Protein AF-A0A553RN67-F1 (afdb_monomer)

Mean predicted aligned error: 18.07 Å

Organism: NCBI:txid2873325

Radius of gyration: 33.21 Å; Cα contacts (8 Å, |Δi|>4): 222; chains: 1; bounding box: 70×89×78 Å

pLDDT: mean 80.66, std 14.37, range [31.42, 97.81]

Sequence (341 aa):
MGQLYDLLHLIWKTYHFSPKSVRELRVIGADLGVNVLMPSGVKGTRWLPHVSRALETFLKPGQFTAVKKSMEDATFVAFCHFIADMFSGISKFSLLLQRNEIILPQAVCNLEKLLVTTEAMVARPKPNGKLSEFLADMRLQRRQQQDDRESASESDTTKAVKCFKIFNHDSWPENQEDLVDHGADDLAFLLDHFSTVLRRNGVSTELAKEEFVGLKLLIARMFKDKTYLSLWELMMTREPYCSEYKNILHLVHIMLVLPVSAAVCERGFSAQKRIKSDSRASLHSDTVEDLIRISVEGPSLEDFDARESVARWFSQGQRSRRPNYGSWPSEGHVTAMEDSP

Foldseek 3Di:
DVVLLVVLQVQLVCCVVDPPVVVVQVVQCVVVVHDADHAFHCDDPDNLVRSLRNLVSVLDPSHPVVVVVVPPDPVVNLVSQLVNQLSVLVVVLVVQVVDPPDDPVNNVVSVVVSVVQNVVCVVPNDVVGSSVVSVVVVVVVVVVVVVCVVPPPCPLVNLLLVLCCLLVLVPADLDLVVNLVPSLVSLVSNCVVCVVVLVVVVADSVLLSVLSSVVSVCCSPPPVVPDSVRVLCCQCPDPPNVVSNVRNNVSVVVNVPDDPDCVLVVLLVVQLPVCCDPVNVPDDPVRSVVSSCCVRVNDDPVPDDCLVVVVCVCPPDPDRPDPPDDDDDDPDDPDDPDDDD

Structure (mmCIF, N/CA/C/O backbone):
data_AF-A0A553RN67-F1
#
_entry.id   AF-A0A553RN67-F1
#
loop_
_atom_site.group_PDB
_atom_site.id
_atom_site.type_symbol
_atom_site.label_atom_id
_atom_site.label_alt_id
_atom_site.label_comp_id
_atom_site.label_asym_id
_atom_site.label_entity_id
_atom_site.label_seq_id
_atom_site.pdbx_PDB_ins_code
_atom_site.Cartn_x
_atom_site.Cartn_y
_atom_site.Cartn_z
_atom_site.occupancy
_atom_site.B_iso_or_equiv
_atom_site.auth_seq_id
_atom_site.auth_comp_id
_atom_site.auth_asym_id
_atom_site.auth_atom_id
_atom_site.pdbx_PDB_model_num
ATOM 1 N N . MET A 1 1 ? 27.979 -3.683 -13.041 1.00 65.69 1 MET A N 1
ATOM 2 C CA . MET A 1 1 ? 28.084 -4.314 -14.381 1.00 65.69 1 MET A CA 1
ATOM 3 C C . MET A 1 1 ? 27.825 -5.821 -14.369 1.00 65.69 1 MET A C 1
ATOM 5 O O . MET A 1 1 ? 27.024 -6.242 -15.189 1.00 65.69 1 MET A O 1
ATOM 9 N N . GLY A 1 2 ? 28.416 -6.618 -13.462 1.00 75.94 2 GLY A N 1
ATOM 10 C CA . GLY A 1 2 ? 28.155 -8.073 -13.383 1.00 75.94 2 GLY A CA 1
ATOM 11 C C . GLY A 1 2 ? 26.670 -8.433 -13.237 1.00 75.94 2 GLY A C 1
ATOM 12 O O . GLY A 1 2 ? 26.123 -9.122 -14.085 1.00 75.94 2 GLY A O 1
ATOM 13 N N . GLN A 1 3 ? 25.976 -7.812 -12.278 1.00 74.81 3 GLN A N 1
ATOM 14 C CA . GLN A 1 3 ? 24.531 -8.011 -12.067 1.00 74.81 3 GLN A CA 1
ATOM 15 C C . GLN A 1 3 ? 23.670 -7.721 -13.311 1.00 74.81 3 GLN A C 1
ATOM 17 O O . GLN A 1 3 ? 22.714 -8.438 -13.587 1.00 74.81 3 GLN A O 1
ATOM 22 N N . LEU A 1 4 ? 24.013 -6.687 -14.093 1.00 79.12 4 LEU A N 1
ATOM 23 C CA . LEU A 1 4 ? 23.302 -6.367 -15.334 1.00 79.12 4 LEU A CA 1
ATOM 24 C C . LEU A 1 4 ? 23.532 -7.443 -16.402 1.00 79.12 4 LEU A C 1
ATOM 26 O O . LEU A 1 4 ? 22.604 -7.824 -17.112 1.00 79.12 4 LEU A O 1
ATOM 30 N N . TYR A 1 5 ? 24.769 -7.928 -16.520 1.00 83.06 5 TYR A N 1
ATOM 31 C CA . TYR A 1 5 ? 25.116 -8.986 -17.461 1.00 83.06 5 TYR A CA 1
ATOM 32 C C . TYR A 1 5 ? 24.361 -10.280 -17.140 1.00 83.06 5 TYR A C 1
ATOM 34 O O . TYR A 1 5 ? 23.742 -10.861 -18.032 1.00 83.06 5 TYR A O 1
ATOM 42 N N . ASP A 1 6 ? 24.354 -10.682 -15.870 1.00 81.88 6 ASP A N 1
ATOM 43 C CA . ASP A 1 6 ? 23.678 -11.893 -15.405 1.00 81.88 6 ASP A CA 1
ATOM 44 C C . ASP A 1 6 ? 22.166 -11.803 -15.608 1.00 81.88 6 ASP A C 1
ATOM 46 O O . ASP A 1 6 ? 21.557 -12.751 -16.106 1.00 81.88 6 ASP A O 1
ATOM 50 N N . LEU A 1 7 ? 21.568 -10.640 -15.326 1.00 80.69 7 LEU A N 1
ATOM 51 C CA . LEU A 1 7 ? 20.150 -10.382 -15.570 1.00 80.69 7 LEU A CA 1
ATOM 52 C C . LEU A 1 7 ? 19.795 -10.515 -17.055 1.00 80.69 7 LEU A C 1
ATOM 54 O O . LEU A 1 7 ? 18.878 -11.252 -17.415 1.00 80.69 7 LEU A O 1
ATOM 58 N N . LEU A 1 8 ? 20.525 -9.825 -17.934 1.00 83.00 8 LEU A N 1
ATOM 59 C CA . LEU A 1 8 ? 20.278 -9.891 -19.375 1.00 83.00 8 LEU A CA 1
ATOM 60 C C . LEU A 1 8 ? 20.511 -11.310 -19.916 1.00 83.00 8 LEU A C 1
ATOM 62 O O . LEU A 1 8 ? 19.771 -11.770 -20.790 1.00 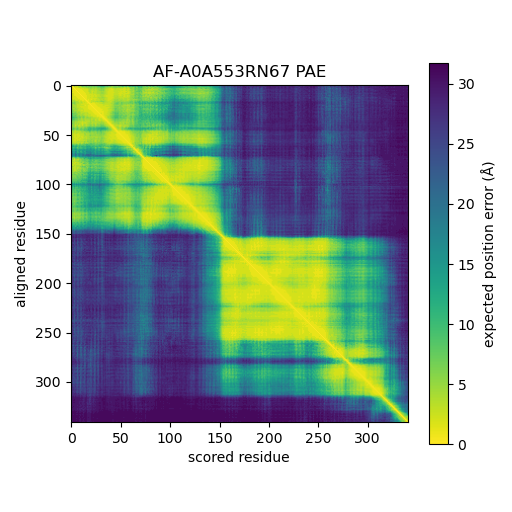83.00 8 LEU A O 1
ATOM 66 N N . HIS A 1 9 ? 21.498 -12.031 -19.375 1.00 83.06 9 HIS A N 1
ATOM 67 C CA . HIS A 1 9 ? 21.741 -13.424 -19.730 1.00 83.06 9 HIS A CA 1
ATOM 68 C C . HIS A 1 9 ? 20.609 -14.345 -19.270 1.00 83.06 9 HIS A C 1
ATOM 70 O O . HIS A 1 9 ? 20.191 -15.217 -20.034 1.00 83.06 9 HIS A O 1
ATOM 76 N N . LEU A 1 10 ? 20.090 -14.137 -18.058 1.00 81.81 10 LEU A N 1
ATOM 77 C CA . LEU A 1 10 ? 18.972 -14.886 -17.499 1.00 81.81 10 LEU A CA 1
ATOM 78 C C . LEU A 1 10 ? 17.698 -14.657 -18.313 1.00 81.81 10 LEU A C 1
ATOM 80 O O . LEU A 1 10 ? 17.070 -15.627 -18.722 1.00 81.81 10 LEU A O 1
ATOM 84 N N . ILE A 1 11 ? 17.360 -13.401 -18.620 1.00 80.44 11 ILE A N 1
ATOM 85 C CA . ILE A 1 11 ? 16.205 -13.054 -19.464 1.00 80.44 11 ILE A CA 1
ATOM 86 C C . ILE A 1 11 ? 16.331 -13.741 -20.823 1.00 80.44 11 ILE A C 1
ATOM 88 O O . ILE A 1 11 ? 15.396 -14.408 -21.270 1.00 80.44 11 ILE A O 1
ATOM 92 N N . TRP A 1 12 ? 17.497 -13.639 -21.464 1.00 86.31 12 TRP A N 1
ATOM 93 C CA . TRP A 1 12 ? 17.729 -14.335 -22.722 1.00 86.31 12 TRP A CA 1
ATOM 94 C C . TRP A 1 12 ? 17.543 -15.845 -22.584 1.00 86.31 12 TRP A C 1
ATOM 96 O O . TRP A 1 12 ? 16.785 -16.420 -23.356 1.00 86.31 12 TRP A O 1
ATOM 106 N N . LYS A 1 13 ? 18.150 -16.487 -21.582 1.00 83.69 13 LYS A N 1
ATOM 107 C CA . LYS A 1 13 ? 18.035 -17.936 -21.363 1.00 83.69 13 LYS A CA 1
ATOM 108 C C . LYS A 1 13 ? 16.576 -18.361 -21.159 1.00 83.69 13 LYS A C 1
ATOM 110 O O . LYS A 1 13 ? 16.135 -19.330 -21.773 1.00 83.69 13 LYS A O 1
ATOM 115 N N . THR A 1 14 ? 15.823 -17.616 -20.354 1.00 78.62 14 THR A N 1
ATOM 116 C CA . THR A 1 14 ? 14.419 -17.905 -20.044 1.00 78.62 14 THR A CA 1
ATOM 117 C C . THR A 1 14 ? 13.553 -17.905 -21.298 1.00 78.62 14 THR A C 1
ATOM 119 O O . THR A 1 14 ? 12.839 -18.871 -21.536 1.00 78.62 14 THR A O 1
ATOM 122 N N . TYR A 1 15 ? 13.638 -16.876 -22.143 1.00 80.94 15 TYR A N 1
ATOM 123 C CA . TYR A 1 15 ? 12.774 -16.779 -23.329 1.00 80.94 15 TYR A CA 1
ATOM 124 C C . TYR A 1 15 ? 13.366 -17.431 -24.583 1.00 80.94 15 TYR A C 1
ATOM 126 O O . TYR A 1 15 ? 12.641 -17.696 -25.533 1.00 80.94 15 TYR A O 1
ATOM 134 N N . HIS A 1 16 ? 14.666 -17.713 -24.625 1.00 81.50 16 HIS A N 1
ATOM 135 C CA . HIS A 1 16 ? 15.267 -18.420 -25.754 1.00 81.50 16 HIS A CA 1
ATOM 136 C C . HIS A 1 16 ? 14.980 -19.925 -25.697 1.00 81.50 16 HIS A C 1
ATOM 138 O O . HIS A 1 16 ? 14.686 -20.525 -26.727 1.00 81.50 16 HIS A O 1
ATOM 144 N N . PHE A 1 17 ? 15.019 -20.525 -24.500 1.00 81.25 17 PHE A N 1
ATOM 145 C CA . PHE A 1 17 ? 14.859 -21.974 -24.325 1.00 81.25 17 PHE A CA 1
ATOM 146 C C . PHE A 1 17 ? 13.453 -22.415 -23.883 1.00 81.25 17 PHE A C 1
ATOM 148 O O . PHE A 1 17 ? 13.189 -23.613 -23.858 1.00 81.25 17 PHE A O 1
ATOM 155 N N . SER A 1 18 ? 12.541 -21.490 -23.553 1.00 82.44 18 SER A N 1
ATOM 156 C CA . SER A 1 18 ? 11.168 -21.814 -23.127 1.00 82.44 18 SER A CA 1
ATOM 157 C C . SER A 1 18 ? 10.119 -21.301 -24.122 1.00 82.44 18 SER A C 1
ATOM 159 O O . SER A 1 18 ? 9.684 -20.148 -24.027 1.00 82.44 18 SER A O 1
ATOM 161 N N . PRO A 1 19 ? 9.625 -22.153 -25.043 1.00 78.75 19 PRO A N 1
ATOM 162 C CA . PRO A 1 19 ? 8.520 -21.801 -25.939 1.00 78.75 19 PRO A CA 1
ATOM 163 C C . PRO A 1 19 ? 7.248 -21.371 -25.192 1.00 78.75 19 PRO A C 1
ATOM 165 O O . PRO A 1 19 ? 6.514 -20.504 -25.666 1.00 78.75 19 PRO A O 1
ATOM 168 N N . LYS A 1 20 ? 7.006 -21.937 -24.000 1.00 77.56 20 LYS A N 1
ATOM 169 C CA . LYS A 1 20 ? 5.883 -21.568 -23.125 1.00 77.56 20 LYS A CA 1
ATOM 170 C C . LYS A 1 20 ? 6.004 -20.120 -22.645 1.00 77.56 20 LYS A C 1
ATOM 172 O O . LYS A 1 20 ? 5.072 -19.345 -22.833 1.00 77.56 20 LYS A O 1
ATOM 177 N N . SER A 1 21 ? 7.164 -19.740 -22.112 1.00 76.25 21 SER A N 1
ATOM 178 C CA . SER A 1 21 ? 7.404 -18.374 -21.627 1.00 76.25 21 SER A CA 1
ATOM 179 C C . SER A 1 21 ? 7.337 -17.346 -22.761 1.00 76.25 21 SER A C 1
ATOM 181 O O . SER A 1 21 ? 6.854 -16.238 -22.560 1.00 76.25 21 SER A O 1
ATOM 183 N N . VAL A 1 22 ? 7.757 -17.712 -23.979 1.00 79.12 22 VAL A N 1
ATOM 184 C CA . VAL A 1 22 ? 7.592 -16.859 -25.173 1.00 79.12 22 VAL A CA 1
ATOM 185 C C . VAL A 1 22 ? 6.127 -16.678 -25.540 1.00 79.12 22 VAL A C 1
ATOM 187 O O . VAL A 1 22 ? 5.715 -15.566 -25.866 1.00 79.12 22 VAL A O 1
ATOM 190 N N . ARG A 1 23 ? 5.337 -17.757 -25.506 1.00 79.94 23 ARG A N 1
ATOM 191 C CA . ARG A 1 23 ? 3.902 -17.690 -25.789 1.00 79.94 23 ARG A CA 1
ATOM 192 C C . ARG A 1 23 ? 3.208 -16.759 -24.803 1.00 79.94 23 ARG A C 1
ATOM 194 O O . ARG A 1 23 ? 2.515 -15.854 -25.246 1.00 79.94 23 ARG A O 1
ATOM 201 N N . GLU A 1 24 ? 3.441 -16.946 -23.508 1.00 77.69 24 GLU A N 1
ATOM 202 C CA . GLU A 1 24 ? 2.889 -16.092 -22.448 1.00 77.69 24 GLU A CA 1
ATOM 203 C C . GLU A 1 24 ? 3.283 -14.624 -22.647 1.00 77.69 24 GLU A C 1
ATOM 205 O O . GLU A 1 24 ? 2.422 -13.747 -22.623 1.00 77.69 24 GLU A O 1
ATOM 210 N N . LEU A 1 25 ? 4.558 -14.354 -22.950 1.00 75.50 25 LEU A N 1
ATOM 211 C CA . LEU A 1 25 ? 5.030 -12.995 -23.201 1.00 75.50 25 LEU A CA 1
ATOM 212 C C . LEU A 1 25 ? 4.345 -12.350 -24.413 1.00 75.50 25 LEU A C 1
ATOM 214 O O . LEU A 1 25 ? 3.986 -11.177 -24.361 1.00 75.50 25 LEU A O 1
ATOM 218 N N . ARG A 1 26 ? 4.138 -13.108 -25.496 1.00 81.75 26 ARG A N 1
ATOM 219 C CA . ARG A 1 26 ? 3.429 -12.623 -26.690 1.00 81.75 26 ARG A CA 1
ATOM 220 C C . ARG A 1 26 ? 1.951 -12.360 -26.436 1.00 81.75 26 ARG A C 1
ATOM 222 O O . ARG A 1 26 ? 1.444 -11.398 -26.997 1.00 81.75 26 ARG A O 1
ATOM 229 N N . VAL A 1 27 ? 1.284 -13.175 -25.614 1.00 78.88 27 VAL A N 1
ATOM 230 C CA . VAL A 1 27 ? -0.107 -12.913 -25.206 1.00 78.88 27 VAL A CA 1
ATOM 231 C C . VAL A 1 27 ? -0.183 -11.586 -24.455 1.00 78.88 27 VAL A C 1
ATOM 233 O O . VAL A 1 27 ? -0.918 -10.702 -24.872 1.00 78.88 27 VAL A O 1
ATOM 236 N N . ILE A 1 28 ? 0.673 -11.394 -23.447 1.00 72.25 28 ILE A N 1
ATOM 237 C CA . ILE A 1 28 ? 0.734 -10.139 -22.682 1.00 72.25 28 ILE A CA 1
ATOM 238 C C . ILE A 1 28 ? 1.038 -8.945 -23.598 1.00 72.25 28 ILE A C 1
ATOM 240 O O . ILE A 1 28 ? 0.436 -7.885 -23.465 1.00 72.25 28 ILE A O 1
ATOM 244 N N . GLY A 1 29 ? 1.971 -9.100 -24.538 1.00 68.44 29 GLY A N 1
ATOM 245 C CA . GLY A 1 29 ? 2.277 -8.050 -25.505 1.00 68.44 29 GLY A CA 1
ATOM 246 C C . GLY A 1 29 ? 1.101 -7.708 -26.418 1.00 68.44 29 GLY A C 1
ATOM 247 O O . GLY A 1 29 ? 0.858 -6.530 -26.660 1.00 68.44 29 GLY A O 1
ATOM 248 N N . ALA A 1 30 ? 0.348 -8.711 -26.879 1.00 78.75 30 ALA A N 1
ATOM 249 C CA . ALA A 1 30 ? -0.859 -8.501 -27.674 1.00 78.75 30 ALA A CA 1
ATOM 250 C C . ALA A 1 30 ? -1.933 -7.743 -26.879 1.00 78.75 30 ALA A C 1
ATOM 252 O O . ALA A 1 30 ? -2.479 -6.770 -27.396 1.00 78.75 30 ALA A O 1
ATOM 253 N N . ASP A 1 31 ? -2.153 -8.115 -25.615 1.00 71.25 31 ASP A N 1
ATOM 254 C CA . ASP A 1 31 ? -3.108 -7.445 -24.721 1.00 71.25 31 ASP A CA 1
ATOM 255 C C . ASP A 1 31 ? -2.715 -5.985 -24.441 1.00 71.25 31 ASP A C 1
ATOM 257 O O . ASP A 1 31 ? -3.571 -5.113 -24.309 1.00 71.25 31 ASP A O 1
ATOM 261 N N . LEU A 1 32 ? -1.411 -5.700 -24.383 1.00 70.19 32 LEU A N 1
ATOM 262 C CA . LEU A 1 32 ? -0.871 -4.354 -24.168 1.00 70.19 32 LEU A CA 1
ATOM 263 C C . LEU A 1 32 ? -0.696 -3.544 -25.465 1.00 70.19 32 LEU A C 1
ATOM 265 O O . LEU A 1 32 ? -0.254 -2.397 -25.403 1.00 70.19 32 LEU A O 1
ATOM 269 N N . GLY A 1 33 ? -0.990 -4.119 -26.636 1.00 72.31 33 GLY A N 1
ATOM 270 C CA . GLY A 1 33 ? -0.765 -3.470 -27.932 1.00 72.31 33 GLY A CA 1
ATOM 271 C C . GLY A 1 33 ? 0.716 -3.232 -28.267 1.00 72.31 33 GLY A C 1
ATOM 272 O O . GLY A 1 33 ? 1.042 -2.341 -29.051 1.00 72.31 33 GLY A O 1
ATOM 273 N N . VAL A 1 34 ? 1.632 -4.004 -27.674 1.00 73.25 34 VAL A N 1
ATOM 274 C CA . VAL A 1 34 ? 3.084 -3.853 -27.834 1.00 73.25 34 VAL A CA 1
ATOM 275 C C . VAL A 1 34 ? 3.672 -5.017 -28.625 1.00 73.25 34 VAL A C 1
ATOM 277 O O . VAL A 1 34 ? 3.462 -6.190 -28.318 1.00 73.25 34 VAL A O 1
ATOM 280 N N . ASN A 1 35 ? 4.499 -4.695 -29.621 1.00 76.12 35 ASN A N 1
ATOM 281 C CA . ASN A 1 35 ? 5.245 -5.705 -30.361 1.00 76.12 35 ASN A CA 1
ATOM 282 C C . ASN A 1 35 ? 6.402 -6.270 -29.513 1.00 76.12 35 ASN A C 1
ATOM 284 O O . ASN A 1 35 ? 7.388 -5.580 -29.236 1.00 76.12 35 ASN A O 1
ATOM 288 N N . VAL A 1 36 ? 6.289 -7.536 -29.114 1.00 74.50 36 VAL A N 1
ATOM 289 C CA . VAL A 1 36 ? 7.282 -8.228 -28.283 1.00 74.50 36 VAL A CA 1
ATOM 290 C C . VAL A 1 36 ? 8.500 -8.609 -29.117 1.00 74.50 36 VAL A C 1
ATOM 292 O O . VAL A 1 36 ? 8.426 -9.496 -29.969 1.00 74.50 36 VAL A O 1
ATOM 295 N N . LEU A 1 37 ? 9.655 -8.003 -28.831 1.00 79.06 37 LEU A N 1
ATOM 296 C CA . LEU A 1 37 ? 10.918 -8.437 -29.434 1.00 79.06 37 LEU A CA 1
ATOM 297 C C . LEU A 1 37 ? 11.552 -9.552 -28.602 1.00 79.06 37 LEU A C 1
ATOM 299 O O . LEU A 1 37 ? 11.471 -9.584 -27.371 1.00 79.06 37 LEU A O 1
ATOM 303 N N . MET A 1 38 ? 12.234 -10.462 -29.287 1.00 79.50 38 MET A N 1
ATOM 304 C CA . MET A 1 38 ? 12.968 -11.532 -28.626 1.00 79.50 38 MET A CA 1
ATOM 305 C C . MET A 1 38 ? 14.217 -10.971 -27.932 1.00 79.50 38 MET A C 1
ATOM 307 O O . MET A 1 38 ? 14.937 -10.176 -28.547 1.00 79.50 38 MET A O 1
ATOM 311 N N . PRO A 1 39 ? 14.517 -11.383 -26.684 1.00 81.31 39 PRO A N 1
ATOM 312 C CA . PRO A 1 39 ? 15.768 -11.011 -26.040 1.00 81.31 39 PRO A CA 1
ATOM 313 C C . PRO A 1 39 ? 16.974 -11.408 -26.891 1.00 81.31 39 PRO A C 1
ATOM 315 O O . PRO A 1 39 ? 16.995 -12.471 -27.515 1.00 81.31 39 PRO A O 1
ATOM 318 N N . SER A 1 40 ? 18.004 -10.569 -26.874 1.00 82.56 40 SER A N 1
ATOM 319 C CA . SER A 1 40 ? 19.280 -10.853 -27.532 1.00 82.56 40 SER A CA 1
ATOM 320 C C . SER A 1 40 ? 20.274 -11.466 -26.549 1.00 82.56 40 SER A C 1
ATOM 322 O O . SER A 1 40 ? 20.321 -11.081 -25.383 1.00 82.56 40 SER A O 1
ATOM 324 N N . GLY A 1 41 ? 21.100 -12.397 -27.026 1.00 82.12 41 GLY A N 1
ATOM 325 C CA . GLY A 1 41 ? 22.161 -12.988 -26.216 1.00 82.12 41 GLY A CA 1
ATOM 326 C C . GLY A 1 41 ? 23.284 -11.988 -25.932 1.00 82.12 41 GLY A C 1
ATOM 327 O O . GLY A 1 41 ? 23.783 -11.326 -26.843 1.00 82.12 41 GLY A O 1
ATOM 328 N N . VAL A 1 42 ? 23.718 -11.927 -24.671 1.00 84.38 42 VAL A N 1
ATOM 329 C CA . VAL A 1 42 ? 24.854 -11.099 -24.216 1.00 84.38 42 VAL A CA 1
ATOM 330 C C . VAL A 1 42 ? 26.228 -11.740 -24.455 1.00 84.38 42 VAL A C 1
ATOM 332 O O . VAL A 1 42 ? 27.259 -11.111 -24.221 1.00 84.38 42 VAL A O 1
ATOM 335 N N . LYS A 1 43 ? 26.260 -12.995 -24.920 1.00 80.94 43 LYS A N 1
ATOM 336 C CA . LYS A 1 43 ? 27.485 -13.725 -25.273 1.00 80.94 43 LYS A CA 1
ATOM 337 C C . LYS A 1 43 ? 27.835 -13.488 -26.745 1.00 80.94 43 LYS A C 1
ATOM 339 O O . LYS A 1 43 ? 26.963 -13.588 -27.603 1.00 80.94 43 LYS A O 1
ATOM 344 N N . GLY A 1 44 ? 29.108 -13.214 -27.029 1.00 72.62 44 GLY A N 1
ATOM 345 C CA . GLY A 1 44 ? 29.625 -13.063 -28.390 1.00 72.62 44 GLY A CA 1
ATOM 346 C C . GLY A 1 44 ? 31.060 -12.537 -28.427 1.00 72.62 44 GLY A C 1
ATOM 347 O O . GLY A 1 44 ? 31.588 -12.084 -27.414 1.00 72.62 44 GLY A O 1
ATOM 348 N N . THR A 1 45 ? 31.684 -12.573 -29.608 1.00 71.88 45 THR A N 1
ATOM 349 C CA . THR A 1 45 ? 33.076 -12.126 -29.835 1.00 71.88 45 THR A CA 1
ATOM 350 C C . THR A 1 45 ? 33.274 -10.621 -29.636 1.00 71.88 45 THR A C 1
ATOM 352 O O . THR A 1 45 ? 34.395 -10.169 -29.422 1.00 71.88 45 THR A O 1
ATOM 355 N N . ARG A 1 46 ? 32.196 -9.828 -29.678 1.00 72.38 46 ARG A N 1
ATOM 356 C CA . ARG A 1 46 ? 32.212 -8.374 -29.455 1.00 72.38 46 ARG A CA 1
ATOM 357 C C . ARG A 1 46 ? 31.313 -8.006 -28.277 1.00 72.38 46 ARG A C 1
ATOM 359 O O . ARG A 1 46 ? 30.132 -7.734 -28.461 1.00 72.38 46 ARG A O 1
ATOM 366 N N . TRP A 1 47 ? 31.865 -7.983 -27.067 1.00 81.44 47 TRP A N 1
ATOM 367 C CA . TRP A 1 47 ? 31.071 -7.854 -25.838 1.00 81.44 47 TRP A CA 1
ATOM 368 C C . TRP A 1 47 ? 30.121 -6.633 -25.836 1.00 81.44 47 TRP A C 1
ATOM 370 O O . TRP A 1 47 ? 28.927 -6.787 -25.586 1.00 81.44 47 TRP A O 1
ATOM 380 N N . LEU A 1 48 ? 30.613 -5.435 -26.181 1.00 80.44 48 LEU A N 1
ATOM 381 C CA . LEU A 1 48 ? 29.855 -4.184 -26.048 1.00 80.44 48 LEU A CA 1
ATOM 382 C C . LEU A 1 48 ? 28.618 -4.132 -26.967 1.00 80.44 48 LEU A C 1
ATOM 384 O O . LEU A 1 48 ? 27.526 -3.875 -26.459 1.00 80.44 48 LEU A O 1
ATOM 388 N N . PRO A 1 49 ? 28.718 -4.426 -28.280 1.00 82.12 49 PRO A N 1
ATOM 389 C CA . PRO A 1 49 ? 27.543 -4.520 -29.147 1.00 82.12 49 PRO A CA 1
ATOM 390 C C . PRO A 1 49 ? 26.477 -5.511 -28.664 1.00 82.12 49 PRO A C 1
ATOM 392 O O . PRO A 1 49 ? 25.284 -5.227 -28.774 1.00 82.12 49 PRO A O 1
ATOM 395 N N . HIS A 1 50 ? 26.891 -6.665 -28.129 1.00 83.50 50 HIS A N 1
ATOM 396 C CA . HIS A 1 50 ? 25.968 -7.690 -27.636 1.00 83.50 50 HIS A CA 1
ATOM 397 C C . HIS A 1 50 ? 25.215 -7.229 -26.382 1.00 83.50 50 HIS A C 1
ATOM 399 O O . HIS A 1 50 ? 23.989 -7.337 -26.328 1.00 83.50 50 HIS A O 1
ATOM 405 N N . VAL A 1 51 ? 25.927 -6.662 -25.404 1.00 85.06 51 VAL A N 1
ATOM 406 C CA . VAL A 1 51 ? 25.311 -6.150 -24.170 1.00 85.06 51 VAL A CA 1
ATOM 407 C C . VAL A 1 51 ? 24.441 -4.925 -24.459 1.00 85.06 51 VAL A C 1
ATOM 409 O O . VAL A 1 51 ? 23.326 -4.850 -23.949 1.00 85.06 51 VAL A O 1
ATOM 412 N N . SER A 1 52 ? 24.894 -4.010 -25.322 1.00 85.88 52 SER A N 1
ATOM 413 C CA . SER A 1 52 ? 24.122 -2.826 -25.721 1.00 85.88 52 SER A CA 1
ATOM 414 C C . SER A 1 52 ? 22.781 -3.218 -26.349 1.00 85.88 52 SER A C 1
ATOM 416 O O . SER A 1 52 ? 21.730 -2.792 -25.878 1.00 85.88 52 SER A O 1
ATOM 418 N N . ARG A 1 53 ? 22.780 -4.132 -27.329 1.00 85.44 53 ARG A N 1
ATOM 419 C CA . ARG A 1 53 ? 21.542 -4.594 -27.980 1.00 85.44 53 ARG A CA 1
ATOM 420 C C . ARG A 1 53 ? 20.586 -5.286 -27.007 1.00 85.44 53 ARG A C 1
ATOM 422 O O . ARG A 1 53 ? 19.376 -5.059 -27.066 1.00 85.44 53 ARG A O 1
ATOM 429 N N . ALA A 1 54 ? 21.111 -6.132 -26.122 1.00 86.00 54 ALA A N 1
ATOM 430 C CA . ALA A 1 54 ? 20.304 -6.804 -25.108 1.00 86.00 54 ALA A CA 1
ATOM 431 C C . ALA A 1 54 ? 19.668 -5.795 -24.136 1.00 86.00 54 ALA A C 1
ATOM 433 O O . ALA A 1 54 ? 18.473 -5.887 -23.862 1.00 86.00 54 ALA A O 1
ATOM 434 N N . LEU A 1 55 ? 20.435 -4.795 -23.694 1.00 86.81 55 LEU A N 1
ATOM 435 C CA . LEU A 1 55 ? 19.963 -3.718 -22.827 1.00 86.81 55 LEU A CA 1
ATOM 436 C C . LEU A 1 55 ? 18.903 -2.843 -23.510 1.00 86.81 55 LEU A C 1
ATOM 438 O O . LEU A 1 55 ? 17.877 -2.536 -22.914 1.00 86.81 55 LEU A O 1
ATOM 442 N N . GLU A 1 56 ? 19.105 -2.470 -24.773 1.00 85.75 56 GLU A N 1
ATOM 443 C CA . GLU A 1 56 ? 18.119 -1.688 -25.528 1.00 85.75 56 GLU A CA 1
ATOM 444 C C . GLU A 1 56 ? 16.806 -2.439 -25.726 1.00 85.75 56 GLU A C 1
ATOM 446 O O . GLU A 1 56 ? 15.738 -1.839 -25.644 1.00 85.75 56 GLU A O 1
ATOM 451 N N . THR A 1 57 ? 16.892 -3.747 -25.967 1.00 84.69 57 THR A N 1
ATOM 452 C CA . THR A 1 57 ? 15.726 -4.627 -26.066 1.00 84.69 57 THR A CA 1
ATOM 453 C C . THR A 1 57 ? 15.011 -4.717 -24.719 1.00 84.69 57 THR A C 1
ATOM 455 O O . THR A 1 57 ? 13.792 -4.654 -24.663 1.00 84.69 57 THR A O 1
ATOM 458 N N . PHE A 1 58 ? 15.762 -4.814 -23.623 1.00 82.25 58 PHE A N 1
ATOM 459 C CA . PHE A 1 58 ? 15.216 -4.872 -22.271 1.00 82.25 58 PHE A CA 1
ATOM 460 C C . PHE A 1 58 ? 14.460 -3.597 -21.860 1.00 82.25 58 PHE A C 1
ATOM 462 O O . PHE A 1 58 ? 13.412 -3.677 -21.224 1.00 82.25 58 PHE A O 1
ATOM 469 N N . LEU A 1 59 ? 14.968 -2.425 -22.243 1.00 82.44 59 LEU A N 1
ATOM 470 C CA . LEU A 1 59 ? 14.416 -1.128 -21.837 1.00 82.44 59 LEU A CA 1
ATOM 471 C C . LEU A 1 59 ? 13.194 -0.669 -22.645 1.00 82.44 59 LEU A C 1
ATOM 473 O O . LEU A 1 59 ? 12.623 0.378 -22.340 1.00 82.44 59 LEU A O 1
ATOM 477 N N . LYS A 1 60 ? 12.780 -1.407 -23.678 1.00 79.31 60 LYS A N 1
ATOM 478 C CA . LYS A 1 60 ? 11.631 -1.006 -24.493 1.00 79.31 60 LYS A CA 1
ATOM 479 C C . LYS A 1 60 ? 10.312 -1.102 -23.708 1.00 79.31 60 LYS A C 1
ATOM 481 O O . LYS A 1 60 ? 10.105 -2.066 -22.962 1.00 79.31 60 LYS A O 1
ATOM 486 N N . PRO A 1 61 ? 9.399 -0.125 -23.879 1.00 69.00 61 PRO A N 1
ATOM 487 C CA . PRO A 1 61 ? 8.108 -0.122 -23.197 1.00 69.00 61 PRO A CA 1
ATOM 488 C C . PRO A 1 61 ? 7.328 -1.414 -23.449 1.00 69.00 61 PRO A C 1
ATOM 490 O O . PRO A 1 61 ? 7.354 -1.945 -24.553 1.00 69.00 61 PRO A O 1
ATOM 493 N N . GLY A 1 62 ? 6.648 -1.932 -22.421 1.00 63.88 62 GLY A N 1
ATOM 494 C CA . GLY A 1 62 ? 5.763 -3.100 -22.536 1.00 63.88 62 GLY A CA 1
ATOM 495 C C . GLY A 1 62 ? 6.448 -4.463 -22.687 1.00 63.88 62 GLY A C 1
ATOM 496 O O . GLY A 1 62 ? 5.778 -5.484 -22.589 1.00 63.88 62 GLY A O 1
ATOM 497 N N . GLN A 1 63 ? 7.768 -4.509 -22.882 1.00 64.62 63 GLN A N 1
ATOM 498 C CA . GLN A 1 63 ? 8.428 -5.724 -23.354 1.00 64.62 63 GLN A CA 1
ATOM 499 C C . GLN A 1 63 ? 8.760 -6.746 -22.258 1.00 64.62 63 GLN A C 1
ATOM 501 O O . GLN A 1 63 ? 8.711 -7.943 -22.508 1.00 64.62 63 GLN A O 1
ATOM 506 N N . PHE A 1 64 ? 9.078 -6.292 -21.043 1.00 65.31 64 PHE A N 1
ATOM 507 C CA . PHE A 1 64 ? 9.358 -7.155 -19.885 1.00 65.31 64 PHE A CA 1
ATOM 508 C C . PHE A 1 64 ? 8.674 -6.615 -18.629 1.00 65.31 64 PHE A C 1
ATOM 510 O O . PHE A 1 64 ? 9.276 -6.535 -17.562 1.00 65.31 64 PHE A O 1
ATOM 517 N N . THR A 1 65 ? 7.410 -6.206 -18.753 1.00 57.16 65 THR A N 1
ATOM 518 C CA . THR A 1 65 ? 6.621 -5.571 -17.682 1.00 57.16 65 THR A CA 1
ATOM 519 C C . THR A 1 65 ? 6.578 -6.391 -16.398 1.00 57.16 65 THR A C 1
ATOM 521 O O . THR A 1 65 ? 6.714 -5.807 -15.331 1.00 57.16 65 THR A O 1
ATOM 524 N N . ALA A 1 66 ? 6.487 -7.722 -16.477 1.00 49.66 66 ALA A N 1
ATOM 525 C CA . ALA A 1 66 ? 6.534 -8.606 -15.309 1.00 49.66 66 ALA A CA 1
ATOM 526 C C . ALA A 1 66 ? 7.901 -8.592 -14.596 1.00 49.66 66 ALA A C 1
ATOM 528 O O . ALA A 1 66 ? 7.957 -8.527 -13.371 1.00 49.66 66 ALA A O 1
ATOM 529 N N . VAL A 1 67 ? 9.004 -8.574 -15.354 1.00 54.59 67 VAL A N 1
ATOM 530 C CA . VAL A 1 67 ? 10.364 -8.457 -14.797 1.00 54.59 67 VAL A CA 1
ATOM 531 C C . VAL A 1 67 ? 10.572 -7.054 -14.226 1.00 54.59 67 VAL A C 1
ATOM 533 O O . VAL A 1 67 ? 11.067 -6.924 -13.119 1.00 54.59 67 VAL A O 1
ATOM 536 N N . LYS A 1 68 ? 10.089 -6.009 -14.911 1.00 55.16 68 LYS A N 1
ATOM 537 C CA . LYS A 1 68 ? 10.107 -4.615 -14.438 1.00 55.16 68 LYS A CA 1
ATOM 538 C C . LYS A 1 68 ? 9.289 -4.418 -13.151 1.00 55.16 68 LYS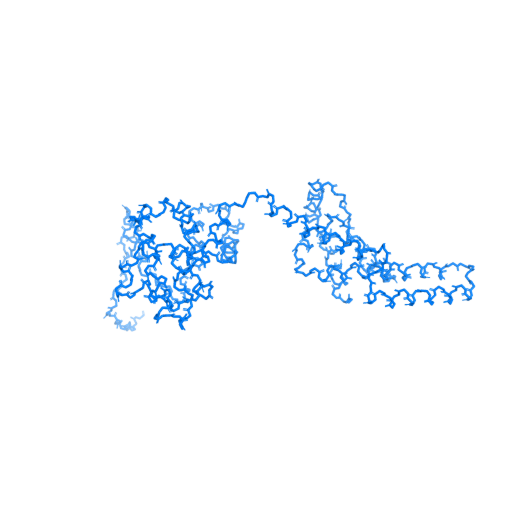 A C 1
ATOM 540 O O . LYS A 1 68 ? 9.690 -3.614 -12.324 1.00 55.16 68 LYS A O 1
ATOM 545 N N . LYS A 1 69 ? 8.178 -5.149 -12.975 1.00 49.53 69 LYS A N 1
ATOM 546 C CA . LYS A 1 69 ? 7.351 -5.158 -11.748 1.00 49.53 69 LYS A CA 1
ATOM 547 C C . LYS A 1 69 ? 8.011 -5.926 -10.600 1.00 49.53 69 LYS A C 1
ATOM 549 O O . LYS A 1 69 ? 7.858 -5.531 -9.456 1.00 49.53 69 LYS A O 1
ATOM 554 N N . SER A 1 70 ? 8.731 -7.005 -10.918 1.00 45.06 70 SER A N 1
ATOM 555 C CA . SER A 1 70 ? 9.528 -7.794 -9.967 1.00 45.06 70 SER A CA 1
ATOM 556 C C . SER A 1 70 ? 10.847 -7.115 -9.578 1.00 45.06 70 SER A C 1
ATOM 558 O O . SER A 1 70 ? 11.509 -7.561 -8.647 1.00 45.06 70 SER A O 1
ATOM 560 N N . MET A 1 71 ? 11.269 -6.080 -10.306 1.00 55.41 71 MET A N 1
ATOM 561 C CA . MET A 1 71 ? 12.443 -5.283 -9.972 1.00 55.41 71 MET A CA 1
ATOM 562 C C . MET A 1 71 ? 12.020 -4.203 -8.986 1.00 55.41 71 MET A C 1
ATOM 564 O O . MET A 1 71 ? 11.564 -3.131 -9.371 1.00 55.41 71 MET A O 1
ATOM 568 N N . GLU A 1 72 ? 12.163 -4.520 -7.706 1.00 53.72 72 GLU A N 1
ATOM 569 C CA . GLU A 1 72 ? 11.685 -3.718 -6.574 1.00 53.72 72 GLU A CA 1
ATOM 570 C C . GLU A 1 72 ? 12.409 -2.367 -6.399 1.00 53.72 72 GLU A C 1
ATOM 572 O O . GLU A 1 72 ? 12.004 -1.562 -5.568 1.00 53.72 72 GLU A O 1
ATOM 577 N N . ASP A 1 73 ? 13.430 -2.057 -7.208 1.00 67.50 73 ASP A N 1
ATOM 578 C CA . ASP A 1 73 ? 14.212 -0.827 -7.074 1.00 67.50 73 ASP A CA 1
ATOM 579 C C . ASP A 1 73 ? 14.219 0.025 -8.357 1.00 67.50 73 ASP A C 1
ATOM 581 O O . ASP A 1 73 ? 14.874 -0.283 -9.363 1.00 67.50 73 ASP A O 1
ATOM 585 N N . ALA A 1 74 ? 13.522 1.164 -8.300 1.00 73.50 74 ALA A N 1
ATOM 586 C CA . ALA A 1 74 ? 13.534 2.188 -9.344 1.00 73.50 74 ALA A CA 1
ATOM 587 C C . ALA A 1 74 ? 14.957 2.699 -9.652 1.00 73.50 74 ALA A C 1
ATOM 589 O O . ALA A 1 74 ? 15.230 3.121 -10.781 1.00 73.50 74 ALA A O 1
ATOM 590 N N . THR A 1 75 ? 15.875 2.616 -8.683 1.00 80.25 75 THR A N 1
ATOM 591 C CA . THR A 1 75 ? 17.284 3.004 -8.826 1.00 80.25 75 THR A CA 1
ATOM 592 C C . THR A 1 75 ? 18.016 2.082 -9.794 1.00 80.25 75 THR A C 1
ATOM 594 O O . THR A 1 75 ? 18.762 2.558 -10.651 1.00 80.25 75 THR A O 1
ATOM 597 N N . PHE A 1 76 ? 17.758 0.773 -9.749 1.00 81.75 76 PHE A N 1
ATOM 598 C CA . PHE A 1 76 ? 18.359 -0.170 -10.692 1.00 81.75 76 PHE A CA 1
ATOM 599 C C . PHE A 1 76 ? 17.844 0.046 -12.123 1.00 81.75 76 PHE A C 1
ATOM 601 O O . PHE A 1 76 ? 18.611 -0.009 -13.090 1.00 81.75 76 PHE A O 1
ATOM 608 N N . VAL A 1 77 ? 16.550 0.335 -12.285 1.00 80.12 77 VAL A N 1
ATOM 609 C CA . VAL A 1 77 ? 15.980 0.659 -13.603 1.00 80.12 77 VAL A CA 1
ATOM 610 C C . VAL A 1 77 ? 16.585 1.958 -14.141 1.00 80.12 77 VAL A C 1
ATOM 612 O O . VAL A 1 77 ? 16.973 2.008 -15.311 1.00 80.12 77 VAL A O 1
ATOM 615 N N . ALA A 1 78 ? 16.749 2.982 -13.299 1.00 84.81 78 ALA A N 1
ATOM 616 C CA . ALA A 1 78 ? 17.459 4.209 -13.660 1.00 84.81 78 ALA A CA 1
ATOM 617 C C . ALA A 1 78 ? 18.918 3.922 -14.066 1.00 84.81 78 ALA A C 1
ATOM 619 O O . ALA A 1 78 ? 19.378 4.394 -15.107 1.00 84.81 78 ALA A O 1
ATOM 620 N N . PHE A 1 79 ? 19.623 3.068 -13.320 1.00 86.88 79 PHE A N 1
ATOM 621 C CA . PHE A 1 79 ? 20.975 2.624 -13.658 1.00 86.88 79 PHE A CA 1
ATOM 622 C C . PHE A 1 79 ? 21.040 1.939 -15.035 1.00 86.88 79 PHE A C 1
ATOM 624 O O . PHE A 1 79 ? 21.951 2.205 -15.816 1.00 86.88 79 PHE A O 1
ATOM 631 N N . CYS A 1 80 ? 20.052 1.118 -15.398 1.00 86.19 80 CYS A N 1
ATOM 632 C CA . CYS A 1 80 ? 19.993 0.510 -16.730 1.00 86.19 80 CYS A CA 1
ATOM 633 C C . CYS A 1 80 ? 19.875 1.562 -17.849 1.00 86.19 80 CYS A C 1
ATOM 635 O O . CYS A 1 80 ? 20.562 1.452 -18.867 1.00 86.19 80 CYS A O 1
ATOM 637 N N . HIS A 1 81 ? 19.051 2.600 -17.658 1.00 88.50 81 HIS A N 1
ATOM 638 C CA . HIS A 1 81 ? 18.929 3.703 -18.619 1.00 88.50 81 HIS A CA 1
ATOM 639 C C . HIS A 1 81 ? 20.226 4.526 -18.711 1.00 88.50 81 HIS A C 1
ATOM 641 O O . HIS A 1 81 ? 20.649 4.869 -19.815 1.00 88.50 81 HIS A O 1
ATOM 647 N N . PHE A 1 82 ? 20.906 4.758 -17.582 1.00 91.00 82 PHE A N 1
ATOM 648 C CA . PHE A 1 82 ? 22.232 5.387 -17.539 1.00 91.00 82 PHE A CA 1
ATOM 649 C C . PHE A 1 82 ? 23.273 4.609 -18.359 1.00 91.00 82 PHE A C 1
ATOM 651 O O . PHE A 1 82 ? 23.952 5.182 -19.214 1.00 91.00 82 PHE A O 1
ATOM 658 N N . ILE A 1 83 ? 23.376 3.290 -18.151 1.00 89.44 83 ILE A N 1
ATOM 659 C CA . ILE A 1 83 ? 24.317 2.441 -18.899 1.00 89.44 83 ILE A CA 1
ATOM 660 C C . ILE A 1 83 ? 24.004 2.463 -20.400 1.00 89.44 83 ILE A C 1
ATOM 662 O O . ILE A 1 83 ? 24.928 2.500 -21.213 1.00 89.44 83 ILE A O 1
ATOM 666 N N . ALA A 1 84 ? 22.726 2.499 -20.786 1.00 89.75 84 ALA A N 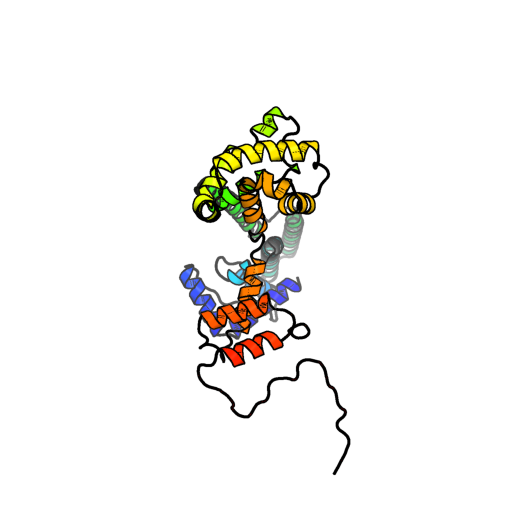1
ATOM 667 C CA . ALA A 1 84 ? 22.339 2.606 -22.190 1.00 89.75 84 ALA A CA 1
ATOM 668 C C . ALA A 1 84 ? 22.803 3.934 -22.821 1.00 89.75 84 ALA A C 1
ATOM 670 O O . ALA A 1 84 ? 23.319 3.940 -23.943 1.00 89.75 84 ALA A O 1
ATOM 671 N N . ASP A 1 85 ? 22.683 5.049 -22.094 1.00 90.75 85 ASP A N 1
ATOM 672 C CA . ASP A 1 85 ? 23.159 6.358 -22.549 1.00 90.75 85 ASP A CA 1
ATOM 673 C C . ASP A 1 85 ? 24.690 6.409 -22.689 1.00 90.75 85 ASP A C 1
ATOM 675 O O . ASP A 1 85 ? 25.192 6.938 -23.692 1.00 90.75 85 ASP A O 1
ATOM 679 N N . MET A 1 86 ? 25.427 5.803 -21.748 1.00 89.88 86 MET A N 1
ATOM 680 C CA . MET A 1 86 ? 26.886 5.659 -21.838 1.00 89.88 86 MET A CA 1
ATOM 681 C C . MET A 1 86 ? 27.301 4.784 -23.027 1.00 89.88 86 MET A C 1
ATOM 683 O O . MET A 1 86 ? 28.144 5.179 -23.836 1.00 89.88 86 MET A O 1
ATOM 687 N N . PHE A 1 87 ? 26.679 3.613 -23.196 1.00 90.19 87 PHE A N 1
ATOM 688 C CA . PHE A 1 87 ? 26.971 2.704 -24.308 1.00 90.19 87 PHE A CA 1
ATOM 689 C C . PHE A 1 87 ? 26.657 3.310 -25.670 1.00 90.19 87 PHE A C 1
ATOM 691 O O . PHE A 1 87 ? 27.390 3.051 -26.626 1.00 90.19 87 PHE A O 1
ATOM 698 N N . SER A 1 88 ? 25.634 4.160 -25.769 1.00 87.38 88 SER A N 1
ATOM 699 C CA . SER A 1 88 ? 25.369 4.945 -26.977 1.00 87.38 88 SER A CA 1
ATOM 700 C C . SER A 1 88 ? 26.555 5.851 -27.335 1.00 87.38 88 SER A C 1
ATOM 702 O O . SER A 1 88 ? 26.958 5.907 -28.498 1.00 87.38 88 SER A O 1
ATOM 704 N N . GLY A 1 89 ? 27.154 6.525 -26.344 1.00 85.31 89 GLY A N 1
ATOM 705 C CA . GLY A 1 89 ? 28.349 7.354 -26.537 1.00 85.31 89 GLY A CA 1
ATOM 706 C C . GLY A 1 89 ? 29.554 6.541 -27.014 1.00 85.31 89 GLY A C 1
ATOM 707 O O . GLY A 1 89 ? 30.144 6.851 -28.052 1.00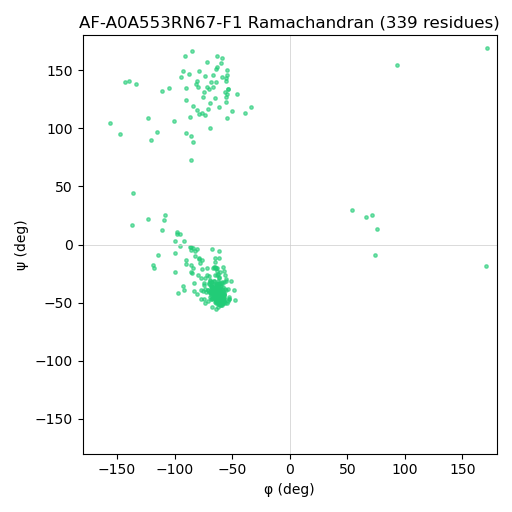 85.31 89 GLY A O 1
ATOM 708 N N . ILE A 1 90 ? 29.861 5.448 -26.312 1.00 86.31 90 ILE A N 1
ATOM 709 C CA . ILE A 1 90 ? 30.999 4.572 -26.635 1.00 86.31 90 ILE A CA 1
ATOM 710 C C . ILE A 1 90 ? 30.821 3.920 -28.014 1.00 86.31 90 ILE A C 1
ATOM 712 O O . ILE A 1 90 ? 31.774 3.827 -28.786 1.00 86.31 90 ILE A O 1
ATOM 716 N N . SER A 1 91 ? 29.600 3.512 -28.370 1.00 84.56 91 SER A N 1
ATOM 717 C CA . SER A 1 91 ? 29.313 2.893 -29.671 1.00 84.56 91 SER A CA 1
ATOM 718 C C . SER A 1 91 ? 29.550 3.861 -30.832 1.00 84.56 91 SER A C 1
ATOM 720 O O . SER A 1 91 ? 30.118 3.461 -31.846 1.00 84.56 91 SER A O 1
ATOM 722 N N . LYS A 1 92 ? 29.182 5.143 -30.685 1.00 84.50 92 LYS A N 1
ATOM 723 C CA . LYS A 1 92 ? 29.460 6.175 -31.702 1.00 84.50 92 LYS A CA 1
ATOM 724 C C . LYS A 1 92 ? 30.960 6.356 -31.925 1.00 84.50 92 LYS A C 1
ATOM 726 O O . LYS A 1 92 ? 31.399 6.413 -33.071 1.00 84.50 92 LYS A O 1
ATOM 731 N N . PHE A 1 93 ? 31.736 6.396 -30.843 1.00 84.94 93 PHE A N 1
ATOM 732 C CA . PHE A 1 93 ? 33.192 6.481 -30.925 1.00 84.94 93 PHE A CA 1
ATOM 733 C C . PHE A 1 93 ? 33.805 5.217 -31.550 1.00 84.94 93 PHE A C 1
ATOM 735 O O . PHE A 1 93 ? 34.623 5.309 -32.461 1.00 84.94 93 PHE A O 1
ATOM 742 N N . SER A 1 94 ? 33.340 4.030 -31.151 1.00 84.25 94 SER A N 1
ATOM 743 C CA . SER A 1 94 ? 33.790 2.753 -31.719 1.00 84.25 94 SER A CA 1
ATOM 744 C C . SER A 1 94 ? 33.520 2.643 -33.224 1.00 84.25 94 SER A C 1
ATOM 746 O O . SER A 1 94 ? 34.380 2.163 -33.958 1.00 84.25 94 SER A O 1
ATOM 748 N N . LEU A 1 95 ? 32.358 3.103 -33.701 1.00 81.25 95 LEU A N 1
ATOM 749 C CA . LEU A 1 95 ? 32.029 3.130 -35.132 1.00 81.25 95 LEU A CA 1
ATOM 750 C C . LEU A 1 95 ? 32.890 4.129 -35.911 1.00 81.25 95 LEU A C 1
ATOM 752 O O . LEU A 1 95 ? 33.239 3.870 -37.059 1.00 81.25 95 LEU A O 1
ATOM 756 N N . LEU A 1 96 ? 33.240 5.261 -35.298 1.00 78.94 96 LEU A N 1
ATOM 757 C CA . LEU A 1 96 ? 34.142 6.243 -35.893 1.00 78.94 96 LEU A CA 1
ATOM 758 C C . LEU A 1 96 ? 35.546 5.651 -36.094 1.00 78.94 96 LEU A C 1
ATOM 760 O O . LEU A 1 96 ? 36.093 5.785 -37.184 1.00 78.94 96 LEU A O 1
ATOM 764 N N . LEU A 1 97 ? 36.072 4.919 -35.105 1.00 80.00 97 LEU A N 1
ATOM 765 C CA . LEU A 1 97 ? 37.363 4.220 -35.205 1.00 80.00 97 LEU A CA 1
ATOM 766 C C . LEU A 1 97 ? 37.387 3.091 -36.250 1.00 80.00 97 LEU A C 1
ATOM 768 O O . LEU A 1 97 ? 38.460 2.674 -36.668 1.00 80.00 97 LEU A O 1
ATOM 772 N N . GLN A 1 98 ? 36.225 2.587 -36.674 1.00 80.50 98 GLN A N 1
ATOM 773 C CA . GLN A 1 98 ? 36.116 1.547 -37.706 1.00 80.50 98 GLN A CA 1
ATOM 774 C C . GLN A 1 98 ? 36.140 2.107 -39.139 1.00 80.50 98 GLN A C 1
ATOM 776 O O . GLN A 1 98 ? 36.079 1.333 -40.091 1.00 80.50 98 GLN A O 1
ATOM 781 N N . ARG A 1 99 ? 36.193 3.435 -39.322 1.00 82.12 99 ARG A N 1
ATOM 782 C CA . ARG A 1 99 ? 36.259 4.063 -40.649 1.00 82.12 99 ARG A CA 1
ATOM 783 C C . ARG A 1 99 ? 37.683 4.004 -41.201 1.00 82.12 99 ARG A C 1
ATOM 785 O O . ARG A 1 99 ? 38.621 4.376 -40.508 1.00 82.12 99 ARG A O 1
ATOM 792 N N . ASN A 1 100 ? 37.823 3.639 -42.474 1.00 76.94 100 ASN A N 1
ATOM 793 C CA . ASN A 1 100 ? 39.127 3.546 -43.144 1.00 76.94 100 ASN A CA 1
ATOM 794 C C . ASN A 1 100 ? 39.837 4.904 -43.321 1.00 76.94 100 ASN A C 1
ATOM 796 O O . ASN A 1 100 ? 41.046 4.934 -43.506 1.00 76.94 100 ASN A O 1
ATOM 800 N N . GLU A 1 101 ? 39.104 6.019 -43.251 1.00 83.94 101 GLU A N 1
ATOM 801 C CA . GLU A 1 101 ? 39.607 7.374 -43.542 1.00 83.94 101 GLU A CA 1
ATOM 802 C C . GLU A 1 101 ? 39.739 8.257 -42.286 1.00 83.94 101 GLU A C 1
ATOM 804 O O . GLU A 1 101 ? 39.710 9.484 -42.365 1.00 83.94 101 GLU A O 1
ATOM 809 N N . ILE A 1 102 ? 39.830 7.661 -41.093 1.00 84.31 102 ILE A N 1
ATOM 810 C CA . ILE A 1 102 ? 39.940 8.437 -39.854 1.00 84.31 102 ILE A CA 1
ATOM 811 C C . ILE A 1 102 ? 41.344 9.032 -39.673 1.00 84.31 102 ILE A C 1
ATOM 813 O O . ILE A 1 102 ? 42.344 8.319 -39.655 1.00 84.31 102 ILE A O 1
ATOM 817 N N . ILE A 1 103 ? 41.415 10.348 -39.459 1.00 79.44 103 ILE A N 1
ATOM 818 C CA . ILE A 1 103 ? 42.663 11.036 -39.101 1.00 79.44 103 ILE A CA 1
ATOM 819 C C . ILE A 1 103 ? 42.826 11.147 -37.579 1.00 79.44 103 ILE A C 1
ATOM 821 O O . ILE A 1 103 ? 41.847 11.285 -36.839 1.00 79.44 103 ILE A O 1
ATOM 825 N N . LEU A 1 104 ? 44.075 11.152 -37.101 1.00 77.69 104 LEU A N 1
ATOM 826 C CA . LEU A 1 104 ? 44.402 11.223 -35.670 1.00 77.69 104 LEU A CA 1
ATOM 827 C C . LEU A 1 104 ? 43.723 12.404 -34.936 1.00 77.69 104 LEU A C 1
ATOM 829 O O . LEU A 1 104 ? 43.123 12.159 -33.888 1.00 77.69 104 LEU A O 1
ATOM 833 N N . PRO A 1 105 ? 43.698 13.646 -35.470 1.00 80.38 105 PRO A N 1
ATOM 834 C CA . PRO A 1 105 ? 43.008 14.756 -34.805 1.00 80.38 105 PRO A CA 1
ATOM 835 C C . PRO A 1 105 ? 41.505 14.516 -34.620 1.00 80.38 105 PRO A C 1
ATOM 837 O O . PRO A 1 105 ? 40.923 14.904 -33.609 1.00 80.38 105 PRO A O 1
ATOM 840 N N . GLN A 1 106 ? 40.865 13.832 -35.573 1.00 74.62 106 GLN A N 1
ATOM 841 C CA . GLN A 1 106 ? 39.449 13.490 -35.489 1.00 74.62 106 GLN A CA 1
ATOM 842 C C . GLN A 1 106 ? 39.203 12.417 -34.423 1.00 74.62 106 GLN A C 1
ATOM 844 O O . GLN A 1 106 ? 38.223 12.518 -33.685 1.00 74.62 106 GLN A O 1
ATOM 849 N N . ALA A 1 107 ? 40.087 11.423 -34.300 1.00 77.62 107 ALA A N 1
ATOM 850 C CA . ALA A 1 107 ? 40.011 10.423 -33.236 1.00 77.62 107 ALA A CA 1
ATOM 851 C C . ALA A 1 107 ? 40.170 11.063 -31.845 1.00 77.62 107 ALA A C 1
ATOM 853 O O . ALA A 1 107 ? 39.321 10.851 -30.981 1.00 77.62 107 ALA A O 1
ATOM 854 N N . VAL A 1 108 ? 41.194 11.904 -31.656 1.00 81.31 108 VAL A N 1
ATOM 855 C CA . VAL A 1 108 ? 41.471 12.591 -30.380 1.00 81.31 108 VAL A CA 1
ATOM 856 C C . VAL A 1 108 ? 40.316 13.513 -29.985 1.00 81.31 108 VAL A C 1
ATOM 858 O O . VAL A 1 108 ? 39.765 13.368 -28.897 1.00 81.31 108 VAL A O 1
ATOM 861 N N . CYS A 1 109 ? 39.848 14.367 -30.902 1.00 82.38 109 CYS A N 1
ATOM 862 C CA . CYS A 1 109 ? 38.737 15.285 -30.634 1.00 82.38 109 CYS A CA 1
ATOM 863 C C . CYS A 1 109 ? 37.445 14.548 -30.228 1.00 82.38 109 CYS A C 1
ATOM 865 O O . CYS A 1 109 ? 36.694 15.009 -29.368 1.00 82.38 109 CYS A O 1
ATOM 867 N N . ASN A 1 110 ? 37.151 13.393 -30.836 1.00 82.19 110 ASN A N 1
ATOM 868 C CA . ASN A 1 110 ? 35.963 12.615 -30.472 1.00 82.19 110 ASN A CA 1
ATOM 869 C C . ASN A 1 110 ? 36.136 11.837 -29.159 1.00 82.19 110 ASN A C 1
ATOM 871 O O . ASN A 1 110 ? 35.143 11.626 -28.461 1.00 82.19 110 ASN A O 1
ATOM 875 N N . LEU A 1 111 ? 37.363 11.449 -28.805 1.00 87.25 111 LEU A N 1
ATOM 876 C CA . LEU A 1 111 ? 37.665 10.838 -27.512 1.00 87.25 111 LEU A CA 1
ATOM 877 C C . LEU A 1 111 ? 37.486 11.847 -26.371 1.00 87.25 111 LEU A C 1
ATOM 879 O O . LEU A 1 111 ? 36.809 11.542 -25.393 1.00 87.25 111 LEU A O 1
ATOM 883 N N . GLU A 1 112 ? 38.009 13.063 -26.529 1.00 89.19 112 GLU A N 1
ATOM 884 C CA . GLU A 1 112 ? 37.830 14.157 -25.565 1.00 89.19 112 GLU A CA 1
ATOM 885 C C . GLU A 1 112 ? 36.346 14.492 -25.371 1.00 89.19 112 GLU A C 1
ATOM 887 O O . GLU A 1 112 ? 35.862 14.578 -24.243 1.00 89.19 112 GLU A O 1
ATOM 892 N N . LYS A 1 113 ? 35.577 14.582 -26.467 1.00 87.50 113 LYS A N 1
ATOM 893 C CA . LYS A 1 113 ? 34.119 14.784 -26.404 1.00 87.50 113 LYS A CA 1
ATOM 894 C C . LYS A 1 113 ? 33.405 13.663 -25.654 1.00 87.50 113 LYS A C 1
ATOM 896 O O . LYS A 1 113 ? 32.481 13.942 -24.886 1.00 87.50 113 LYS A O 1
ATOM 901 N N . LEU A 1 114 ? 33.795 12.407 -25.882 1.00 88.50 114 LEU A N 1
ATOM 902 C CA . LEU A 1 114 ? 33.228 11.264 -25.167 1.00 88.50 114 LEU A CA 1
ATOM 903 C C . LEU A 1 114 ? 33.530 11.356 -23.668 1.00 88.50 114 LEU A C 1
ATOM 905 O O . LEU A 1 114 ? 32.622 11.136 -22.866 1.00 88.50 114 LEU A O 1
ATOM 909 N N . LEU A 1 115 ? 34.761 11.712 -23.301 1.00 89.75 115 LEU A N 1
ATOM 910 C CA . LEU A 1 115 ? 35.199 11.834 -21.912 1.00 89.75 115 LEU A CA 1
ATOM 911 C C . LEU A 1 115 ? 34.402 12.916 -21.175 1.00 89.75 115 LEU A C 1
ATOM 913 O O . LEU A 1 115 ? 33.708 12.598 -20.212 1.00 89.75 115 LEU A O 1
ATOM 917 N N . VAL A 1 116 ? 34.362 14.135 -21.721 1.00 89.56 116 VAL A N 1
ATOM 918 C CA . VAL A 1 116 ? 33.594 15.261 -21.157 1.00 89.56 116 VAL A CA 1
ATOM 919 C C . VAL A 1 116 ? 32.111 14.909 -21.013 1.00 89.56 116 VAL A C 1
ATOM 921 O O . VAL A 1 116 ? 31.483 15.201 -19.997 1.00 89.56 116 VAL A O 1
ATOM 924 N N . THR A 1 117 ? 31.534 14.244 -22.019 1.00 86.94 117 THR A N 1
ATOM 925 C CA . THR A 1 117 ? 30.125 13.827 -21.963 1.00 86.94 117 THR A CA 1
ATOM 926 C C . THR A 1 117 ? 29.892 12.788 -20.864 1.00 86.94 117 THR A C 1
ATOM 928 O O . THR A 1 117 ? 28.886 12.861 -20.164 1.00 86.94 117 THR A O 1
ATOM 931 N N . THR A 1 118 ? 30.806 11.830 -20.702 1.00 86.38 118 THR A N 1
ATOM 932 C CA . THR A 1 118 ? 30.688 10.752 -19.707 1.00 86.38 118 THR A CA 1
ATOM 933 C C . THR A 1 118 ? 30.874 11.284 -18.286 1.00 86.38 118 THR A C 1
ATOM 935 O O . THR A 1 118 ? 30.131 10.900 -17.387 1.00 86.38 118 THR A O 1
ATOM 938 N N . GLU A 1 119 ? 31.800 12.220 -18.083 1.00 88.81 119 GLU A N 1
ATOM 939 C CA . GLU A 1 119 ? 31.991 12.904 -16.800 1.00 88.81 119 GLU A CA 1
ATOM 940 C C . GLU A 1 119 ? 30.759 13.731 -16.418 1.00 88.81 119 GLU A C 1
ATOM 942 O O . GLU A 1 119 ? 30.270 13.644 -15.291 1.00 88.81 119 GLU A O 1
ATOM 947 N N . ALA A 1 120 ? 30.181 14.465 -17.374 1.00 88.69 120 ALA A N 1
ATOM 948 C CA . ALA A 1 120 ? 28.958 15.229 -17.139 1.00 88.69 120 ALA A CA 1
ATOM 949 C C . ALA A 1 120 ? 27.769 14.335 -16.733 1.00 88.69 120 ALA A C 1
ATOM 951 O O . ALA A 1 120 ? 26.946 14.750 -15.911 1.00 88.69 120 ALA A O 1
ATOM 952 N N . MET A 1 121 ? 27.704 13.102 -17.258 1.00 87.56 121 MET A N 1
ATOM 953 C CA . MET A 1 121 ? 26.648 12.129 -16.945 1.00 87.56 121 MET A CA 1
ATOM 954 C C . MET A 1 121 ? 26.633 11.679 -15.477 1.00 87.56 121 MET A C 1
ATOM 956 O O . MET A 1 121 ? 25.595 11.212 -15.010 1.00 87.56 121 MET A O 1
ATOM 960 N N . VAL A 1 122 ? 27.740 11.836 -14.740 1.00 81.25 122 VAL A N 1
ATOM 961 C CA . VAL A 1 122 ? 27.802 11.547 -13.295 1.00 81.25 122 VAL A CA 1
ATOM 962 C C . VAL A 1 122 ? 26.947 12.536 -12.500 1.00 81.25 122 VAL A C 1
ATOM 964 O O . VAL A 1 122 ? 26.300 12.156 -11.528 1.00 81.25 122 VAL A O 1
ATOM 967 N N . ALA A 1 123 ? 26.922 13.803 -12.920 1.00 85.19 123 ALA A N 1
ATOM 968 C CA . ALA A 1 123 ? 26.199 14.863 -12.224 1.00 85.19 123 ALA A CA 1
ATOM 969 C C . ALA A 1 123 ? 24.775 15.066 -12.759 1.00 85.19 123 ALA A C 1
ATOM 971 O O . ALA A 1 123 ? 23.871 15.418 -12.000 1.00 85.19 123 ALA A O 1
ATOM 972 N N . ARG A 1 124 ? 24.565 14.907 -14.072 1.00 87.75 124 ARG A N 1
ATOM 973 C CA . ARG A 1 124 ? 23.271 15.158 -14.722 1.00 87.75 124 ARG A CA 1
ATOM 974 C C . ARG A 1 124 ? 23.004 14.152 -15.840 1.00 87.75 124 ARG A C 1
ATOM 976 O O . ARG A 1 124 ? 23.912 13.878 -16.617 1.00 87.75 124 ARG A O 1
ATOM 983 N N . PRO A 1 125 ? 21.760 13.661 -15.998 1.00 89.19 125 PRO A N 1
ATOM 984 C CA . PRO A 1 125 ? 21.402 12.821 -17.132 1.00 89.19 125 PRO A CA 1
ATOM 985 C C . PRO A 1 125 ? 21.744 13.493 -18.460 1.00 89.19 125 PRO A C 1
ATOM 987 O O . PRO A 1 125 ? 21.612 14.711 -18.612 1.00 89.19 125 PRO A O 1
ATOM 990 N N . LYS A 1 126 ? 22.138 12.682 -19.441 1.00 88.75 126 LYS A N 1
ATOM 991 C CA . LYS A 1 126 ? 22.364 13.147 -20.806 1.00 88.75 126 LYS A CA 1
ATOM 992 C C . LYS A 1 126 ? 21.105 13.863 -21.327 1.00 88.75 126 LYS A C 1
ATOM 994 O O . LYS A 1 126 ? 20.024 13.270 -21.262 1.00 88.75 126 LYS A O 1
ATOM 999 N N . PRO A 1 127 ? 21.221 15.083 -21.882 1.00 85.69 127 PRO A N 1
ATOM 1000 C CA . PRO A 1 127 ? 20.097 15.756 -22.524 1.00 85.69 127 PRO A CA 1
ATOM 1001 C C . PRO A 1 127 ? 19.512 14.884 -23.638 1.00 85.69 127 PRO A C 1
ATOM 1003 O O . PRO A 1 127 ? 20.265 14.359 -24.463 1.00 85.69 127 PRO A O 1
ATOM 1006 N N . ASN A 1 128 ? 18.187 14.716 -23.648 1.00 86.06 128 ASN A N 1
ATOM 1007 C CA . ASN A 1 128 ? 17.469 13.821 -24.570 1.00 86.06 128 ASN A CA 1
ATOM 1008 C C . ASN A 1 128 ? 18.009 12.374 -24.551 1.00 86.06 128 ASN A C 1
ATOM 1010 O O . ASN A 1 128 ? 18.043 11.686 -25.571 1.00 86.06 128 ASN A O 1
ATOM 1014 N N . GLY A 1 129 ? 18.541 11.950 -23.401 1.00 87.00 129 GLY A N 1
ATOM 1015 C CA . GLY A 1 129 ? 18.959 10.581 -23.134 1.00 87.00 129 GLY A CA 1
ATOM 1016 C C . GLY A 1 129 ? 17.835 9.759 -22.518 1.00 87.00 129 GLY A C 1
ATOM 1017 O O . GLY A 1 129 ? 16.890 10.297 -21.933 1.00 87.00 129 GLY A O 1
ATOM 1018 N N . LYS A 1 130 ? 17.987 8.438 -22.580 1.00 87.75 130 LYS A N 1
ATOM 1019 C CA . LYS A 1 130 ? 17.012 7.475 -22.059 1.00 87.75 130 LYS A CA 1
ATOM 1020 C C . LYS A 1 130 ? 16.767 7.652 -20.561 1.00 87.75 130 LYS A C 1
ATOM 1022 O O . LYS A 1 130 ? 15.642 7.478 -20.102 1.00 87.75 130 LYS A O 1
ATOM 1027 N N . LEU A 1 131 ? 17.796 8.013 -19.786 1.00 89.31 131 LEU A N 1
ATOM 1028 C CA . LEU A 1 131 ? 17.626 8.288 -18.356 1.00 89.31 131 LEU A CA 1
ATOM 1029 C C . LEU A 1 131 ? 16.814 9.566 -18.118 1.00 89.31 131 LEU A C 1
ATOM 1031 O O . LEU A 1 131 ? 15.995 9.611 -17.204 1.00 89.31 131 LEU A O 1
ATOM 1035 N N . SER A 1 132 ? 17.034 10.601 -18.931 1.00 89.75 132 SER A N 1
ATOM 1036 C CA . SER A 1 132 ? 16.295 11.860 -18.815 1.00 89.75 132 SER A CA 1
ATOM 1037 C C . SER A 1 132 ? 14.805 11.657 -19.094 1.00 89.75 132 SER A C 1
ATOM 1039 O O . SER A 1 132 ? 13.974 12.164 -18.343 1.00 89.75 132 SER A O 1
ATOM 1041 N N . GLU A 1 133 ? 14.477 10.897 -20.141 1.00 88.12 133 GLU A N 1
ATOM 1042 C CA . GLU A 1 133 ? 13.100 10.522 -20.492 1.00 88.12 133 GLU A CA 1
ATOM 1043 C C . GLU A 1 133 ? 12.451 9.697 -19.375 1.00 88.12 133 GLU A C 1
ATOM 1045 O O . GLU A 1 133 ? 11.396 10.066 -18.868 1.00 88.12 133 GLU A O 1
ATOM 1050 N N . PHE A 1 134 ? 13.135 8.655 -18.889 1.00 85.31 134 PHE A N 1
ATOM 1051 C CA . PHE A 1 134 ? 12.633 7.819 -17.796 1.00 85.31 134 PHE A CA 1
ATOM 1052 C C . PHE A 1 134 ? 12.324 8.619 -16.520 1.00 85.31 134 PHE A C 1
ATOM 1054 O O . PHE A 1 134 ? 11.291 8.418 -15.881 1.00 85.31 134 PHE A O 1
ATOM 1061 N N . LEU A 1 135 ? 13.204 9.547 -16.131 1.00 86.06 135 LEU A N 1
ATOM 1062 C CA . LEU A 1 135 ? 12.980 10.392 -14.956 1.00 86.06 135 LEU A CA 1
ATOM 1063 C C . LEU A 1 135 ? 11.828 11.386 -15.161 1.00 86.06 135 LEU A C 1
ATOM 1065 O O . LEU A 1 135 ? 11.147 11.722 -14.190 1.00 86.06 135 LEU A O 1
ATOM 1069 N N . ALA A 1 136 ? 11.607 11.861 -16.388 1.00 86.31 136 ALA A N 1
ATOM 1070 C CA . ALA A 1 136 ? 10.459 12.698 -16.721 1.00 86.31 136 ALA A CA 1
ATOM 1071 C C . ALA A 1 136 ? 9.149 11.900 -16.630 1.00 86.31 136 ALA A C 1
ATOM 1073 O O . ALA A 1 136 ? 8.227 12.341 -15.941 1.00 86.31 136 ALA A O 1
ATOM 1074 N N . ASP A 1 137 ? 9.109 10.695 -17.201 1.00 81.50 137 ASP A N 1
ATOM 1075 C CA . ASP A 1 137 ? 7.959 9.787 -17.126 1.00 81.50 137 ASP A CA 1
ATOM 1076 C C . ASP A 1 137 ? 7.610 9.435 -15.677 1.00 81.50 137 ASP A C 1
ATOM 1078 O O . ASP A 1 137 ? 6.454 9.524 -15.276 1.00 81.50 137 ASP A O 1
ATOM 1082 N N . MET A 1 138 ? 8.607 9.120 -14.845 1.00 79.44 138 MET A N 1
ATOM 1083 C CA . MET A 1 138 ? 8.399 8.838 -13.417 1.00 79.44 138 MET A CA 1
ATOM 1084 C C . MET A 1 138 ? 7.807 10.033 -12.653 1.00 79.44 138 MET A C 1
ATOM 1086 O O . MET A 1 138 ? 7.038 9.849 -11.706 1.00 79.44 138 MET A O 1
ATOM 1090 N N . ARG A 1 139 ? 8.169 11.268 -13.027 1.00 82.56 139 ARG A N 1
ATOM 1091 C CA . ARG A 1 139 ? 7.599 12.489 -12.430 1.00 82.56 139 ARG A CA 1
ATOM 1092 C C . ARG A 1 139 ? 6.163 12.715 -12.895 1.00 82.56 139 ARG A C 1
ATOM 1094 O O . ARG A 1 139 ? 5.331 13.091 -12.075 1.00 82.56 139 ARG A O 1
ATOM 1101 N N . LEU A 1 140 ? 5.880 12.474 -14.174 1.00 79.00 140 LEU A N 1
ATOM 1102 C CA . LEU A 1 140 ? 4.532 12.560 -14.738 1.00 79.00 140 LEU A CA 1
ATOM 1103 C C . LEU A 1 140 ? 3.605 11.515 -14.118 1.00 79.00 140 LEU A C 1
ATOM 1105 O O . LEU A 1 140 ? 2.525 11.876 -13.672 1.00 79.00 140 LEU A O 1
ATOM 1109 N N . GLN A 1 141 ? 4.063 10.270 -13.972 1.00 72.31 141 GLN A N 1
ATOM 1110 C CA . GLN A 1 141 ? 3.313 9.205 -13.305 1.00 72.31 141 GLN A CA 1
ATOM 1111 C C . GLN A 1 141 ? 3.005 9.533 -11.843 1.00 72.31 141 GLN A C 1
ATOM 1113 O O . GLN A 1 141 ? 1.906 9.252 -11.382 1.00 72.31 141 GLN A O 1
ATOM 1118 N N . ARG A 1 142 ? 3.939 10.154 -11.106 1.00 71.44 142 ARG A N 1
ATOM 1119 C CA . ARG A 1 142 ? 3.661 10.623 -9.737 1.00 71.44 142 ARG A CA 1
ATOM 1120 C C . ARG A 1 142 ? 2.621 11.736 -9.697 1.00 71.44 142 ARG A C 1
ATOM 1122 O O . ARG A 1 142 ? 1.799 11.730 -8.794 1.00 71.44 142 ARG A O 1
ATOM 1129 N N . ARG A 1 143 ? 2.658 12.671 -10.652 1.00 74.44 143 ARG A N 1
ATOM 1130 C CA . ARG A 1 143 ? 1.643 13.729 -10.764 1.00 74.44 143 ARG A CA 1
ATOM 1131 C C . ARG A 1 143 ? 0.280 13.148 -11.119 1.00 74.44 143 ARG A C 1
ATOM 1133 O O . ARG A 1 143 ? -0.672 13.427 -10.419 1.00 74.44 143 ARG A O 1
ATOM 1140 N N . GLN A 1 144 ? 0.220 12.251 -12.098 1.00 65.38 144 GLN A N 1
ATOM 1141 C CA . GLN A 1 144 ? -1.009 11.551 -12.477 1.00 65.38 144 GLN A CA 1
ATOM 1142 C C . GLN A 1 144 ? -1.563 10.698 -11.335 1.00 65.38 144 GLN A C 1
ATOM 1144 O O . GLN A 1 144 ? -2.741 10.787 -11.053 1.00 65.38 144 GLN A O 1
ATOM 1149 N N . GLN A 1 145 ? -0.735 9.962 -10.588 1.00 57.97 145 GLN A N 1
ATOM 1150 C CA . GLN A 1 145 ? -1.196 9.247 -9.387 1.00 57.97 145 GLN A CA 1
ATOM 1151 C C . GLN A 1 145 ? -1.703 10.175 -8.279 1.00 57.97 145 GLN A C 1
ATOM 1153 O O . GLN A 1 145 ? -2.486 9.740 -7.437 1.00 57.97 145 GLN A O 1
ATOM 1158 N N . GLN A 1 146 ? -1.220 11.414 -8.229 1.00 58.00 146 GLN A N 1
ATOM 1159 C CA . GLN A 1 146 ? -1.670 12.408 -7.265 1.00 58.00 146 GLN A CA 1
ATOM 1160 C C . GLN A 1 146 ? -2.987 13.057 -7.717 1.00 58.00 146 GLN A C 1
ATOM 1162 O O . GLN A 1 146 ? -3.919 13.113 -6.923 1.00 58.00 146 GLN A O 1
ATOM 1167 N N . ASP A 1 147 ? -3.110 13.398 -9.000 1.00 54.03 147 ASP A N 1
ATOM 1168 C CA . ASP A 1 147 ? -4.338 13.916 -9.618 1.00 54.03 147 ASP A CA 1
ATOM 1169 C C . ASP A 1 147 ? -5.457 12.847 -9.664 1.00 54.03 147 ASP A C 1
ATOM 1171 O O . ASP A 1 147 ? -6.627 13.141 -9.419 1.00 54.03 147 ASP A O 1
ATOM 1175 N N . ASP A 1 148 ? -5.118 11.573 -9.889 1.00 49.47 148 ASP A N 1
ATOM 1176 C CA . ASP A 1 148 ? -6.047 10.432 -9.821 1.00 49.47 148 ASP A CA 1
ATOM 1177 C C . ASP A 1 148 ? -6.496 10.154 -8.373 1.00 49.47 148 ASP A C 1
ATOM 1179 O O . ASP A 1 148 ? -7.618 9.709 -8.147 1.00 49.47 148 ASP A O 1
ATOM 1183 N N . ARG A 1 149 ? -5.652 10.439 -7.367 1.00 47.31 149 ARG A N 1
ATOM 1184 C CA . ARG A 1 149 ? -6.024 10.369 -5.938 1.00 47.31 149 ARG A CA 1
ATOM 1185 C C . ARG A 1 149 ? -6.921 11.520 -5.494 1.00 47.31 149 ARG A C 1
ATOM 1187 O O . ARG A 1 149 ? -7.672 11.338 -4.542 1.00 47.31 149 ARG A O 1
ATOM 1194 N N . GLU A 1 150 ? -6.809 12.682 -6.130 1.00 52.19 150 GLU A N 1
ATOM 1195 C CA . GLU A 1 150 ? -7.654 13.847 -5.849 1.00 52.19 150 GLU A CA 1
ATOM 1196 C C . GLU A 1 150 ? -8.983 13.805 -6.626 1.00 52.19 150 GLU A C 1
ATOM 1198 O O . GLU A 1 150 ? -9.971 14.372 -6.165 1.00 52.19 150 GLU A O 1
ATOM 1203 N N . SER A 1 151 ? -9.042 13.100 -7.765 1.00 48.44 151 SER A N 1
ATOM 1204 C CA . SER A 1 151 ? -10.248 12.978 -8.605 1.00 48.44 151 SER A CA 1
ATOM 1205 C C . SER A 1 151 ? -11.045 11.681 -8.425 1.00 48.44 151 SER A C 1
ATOM 1207 O O . SER A 1 151 ? -12.252 11.670 -8.686 1.00 48.44 151 SER A O 1
ATOM 1209 N N . ALA A 1 152 ? -10.435 10.590 -7.951 1.00 46.44 152 ALA A N 1
ATOM 1210 C CA . ALA A 1 152 ? -11.192 9.436 -7.490 1.00 46.44 152 ALA A CA 1
ATOM 1211 C C . ALA A 1 152 ? -11.877 9.808 -6.172 1.00 46.44 152 ALA A C 1
ATOM 1213 O O . ALA A 1 152 ? -11.195 10.065 -5.182 1.00 46.44 152 ALA A O 1
ATOM 1214 N N . SER A 1 153 ? -13.216 9.809 -6.154 1.00 55.34 153 SER A N 1
ATOM 1215 C CA . SER A 1 153 ? -14.000 9.730 -4.916 1.00 55.34 153 SER A CA 1
ATOM 1216 C C . SER A 1 153 ? -13.291 8.761 -3.979 1.00 55.34 153 SER A C 1
ATOM 1218 O O . SER A 1 153 ? -13.162 7.581 -4.315 1.00 55.34 153 SER A O 1
ATOM 1220 N N . GLU A 1 154 ? -12.766 9.267 -2.862 1.00 62.81 154 GLU A N 1
ATOM 1221 C CA . GLU A 1 154 ? -12.102 8.442 -1.867 1.00 62.81 154 GLU A CA 1
ATOM 1222 C C . GLU A 1 154 ? -13.043 7.284 -1.545 1.00 62.81 154 GLU A C 1
ATOM 1224 O O . GLU A 1 154 ? -14.161 7.511 -1.091 1.00 62.81 154 GLU A O 1
ATOM 1229 N N . SER A 1 155 ? -12.634 6.054 -1.872 1.00 76.88 155 SER A N 1
ATOM 1230 C CA . SER A 1 155 ? -13.453 4.885 -1.567 1.00 76.88 155 SER A CA 1
ATOM 1231 C C . SER A 1 155 ? -13.783 4.920 -0.080 1.00 76.88 155 SER A C 1
ATOM 1233 O O . SER A 1 155 ? -12.878 5.127 0.735 1.00 76.88 155 SER A O 1
ATOM 1235 N N . ASP A 1 156 ? -15.047 4.691 0.279 1.00 81.12 156 ASP A N 1
ATOM 1236 C CA . ASP A 1 156 ? -15.499 4.714 1.672 1.00 81.12 156 ASP A CA 1
ATOM 1237 C C . ASP A 1 156 ? -14.618 3.836 2.571 1.00 81.12 156 ASP A C 1
ATOM 1239 O O . ASP A 1 156 ? -14.375 4.166 3.728 1.00 81.12 156 ASP A O 1
ATOM 1243 N N . THR A 1 157 ? -14.058 2.752 2.024 1.00 85.19 157 THR A N 1
ATOM 1244 C CA . THR A 1 157 ? -13.118 1.873 2.731 1.00 85.19 157 THR A CA 1
ATOM 1245 C C . THR A 1 157 ? -11.783 2.559 3.033 1.00 85.19 157 THR A C 1
ATOM 1247 O O . THR A 1 157 ? -11.236 2.409 4.122 1.00 85.19 157 THR A O 1
ATOM 1250 N N . THR A 1 158 ? -11.237 3.324 2.084 1.00 84.19 158 THR A N 1
ATOM 1251 C CA . THR A 1 158 ? -10.004 4.100 2.291 1.00 84.19 158 THR A CA 1
ATOM 1252 C C . THR A 1 158 ? -10.232 5.215 3.303 1.00 84.19 158 THR A C 1
ATOM 1254 O O . THR A 1 158 ? -9.401 5.398 4.196 1.00 84.19 158 THR A O 1
ATOM 1257 N N . LYS A 1 159 ? -11.381 5.892 3.213 1.00 88.69 159 LYS A N 1
ATOM 1258 C CA . LYS A 1 159 ? -11.794 6.894 4.193 1.00 88.69 159 LYS A CA 1
ATOM 1259 C C . LYS A 1 159 ? -11.919 6.280 5.589 1.00 88.69 159 LYS A C 1
ATOM 1261 O O . LYS A 1 159 ? -11.321 6.801 6.523 1.00 88.69 159 LYS A O 1
ATOM 1266 N N . ALA A 1 160 ? -12.566 5.119 5.721 1.00 90.44 160 ALA A N 1
ATOM 1267 C CA . ALA A 1 160 ? -12.722 4.422 7.002 1.00 90.44 160 ALA A CA 1
ATOM 1268 C C . ALA A 1 160 ? -11.373 4.118 7.666 1.00 90.44 160 ALA A C 1
ATOM 1270 O O . ALA A 1 160 ? -11.182 4.411 8.845 1.00 90.44 160 ALA A O 1
ATOM 1271 N N . VAL A 1 161 ? -10.401 3.608 6.901 1.00 89.81 161 VAL A N 1
ATOM 1272 C CA . VAL A 1 161 ? -9.045 3.349 7.415 1.00 89.81 161 VAL A CA 1
ATOM 1273 C C . VAL A 1 161 ? -8.377 4.633 7.915 1.00 89.81 161 VAL A C 1
ATOM 1275 O O . VAL A 1 161 ? -7.705 4.609 8.945 1.00 89.81 161 VAL A O 1
ATOM 1278 N N . LYS A 1 162 ? -8.569 5.768 7.230 1.00 90.06 162 LYS A N 1
ATOM 1279 C CA . LYS A 1 162 ? -8.039 7.058 7.695 1.00 90.06 162 LYS A CA 1
ATOM 1280 C C . LYS A 1 162 ? -8.749 7.559 8.952 1.00 90.06 162 LYS A C 1
ATOM 1282 O O . LYS A 1 162 ? -8.058 8.038 9.847 1.00 90.06 162 LYS A O 1
ATOM 1287 N N . CYS A 1 163 ? -10.071 7.416 9.041 1.00 94.44 163 CYS A N 1
ATOM 1288 C CA . CYS A 1 163 ? -10.855 7.846 10.200 1.00 94.44 163 CYS A CA 1
ATOM 1289 C C . CYS A 1 163 ? -10.437 7.117 11.487 1.00 94.44 163 CYS A C 1
ATOM 1291 O O . CYS A 1 163 ? -10.485 7.711 12.555 1.00 94.44 163 CYS A O 1
ATOM 1293 N N . PHE A 1 164 ? -9.924 5.880 11.425 1.00 94.50 164 PHE A N 1
ATOM 1294 C CA . PHE A 1 164 ? -9.405 5.187 12.619 1.00 94.50 164 PHE A CA 1
ATOM 1295 C C . PHE A 1 164 ? -8.219 5.892 13.304 1.00 94.50 164 PHE A C 1
ATOM 1297 O O . PHE A 1 164 ? -7.898 5.569 14.449 1.00 94.50 164 PHE A O 1
ATOM 1304 N N . LYS A 1 165 ? -7.603 6.902 12.671 1.00 92.12 165 LYS A N 1
ATOM 1305 C CA . LYS A 1 165 ? -6.602 7.766 13.319 1.00 92.12 165 LYS A CA 1
ATOM 1306 C C . LYS A 1 165 ? -7.122 8.460 14.576 1.00 92.12 165 LYS A C 1
ATOM 1308 O O . LYS A 1 165 ? -6.306 8.777 15.434 1.00 92.12 165 LYS A O 1
ATOM 1313 N N . ILE A 1 166 ? -8.438 8.624 14.734 1.00 94.81 166 ILE A N 1
ATOM 1314 C CA . ILE A 1 166 ? -9.031 9.179 15.959 1.00 94.81 166 ILE A CA 1
ATOM 1315 C C . ILE A 1 166 ? -8.683 8.379 17.221 1.00 94.81 166 ILE A C 1
ATOM 1317 O O . ILE A 1 166 ? -8.770 8.920 18.316 1.00 94.81 166 ILE A O 1
ATOM 1321 N N . PHE A 1 167 ? -8.262 7.117 17.095 1.00 93.69 167 PHE A N 1
ATOM 1322 C CA . PHE A 1 167 ? -7.817 6.280 18.214 1.00 93.69 167 PHE A CA 1
ATOM 1323 C C . PHE A 1 167 ? -6.302 6.353 18.473 1.00 93.69 167 PHE A C 1
ATOM 1325 O O . PHE A 1 167 ? -5.783 5.646 19.336 1.00 93.69 167 PHE A O 1
ATOM 1332 N N . ASN A 1 168 ? -5.561 7.183 17.738 1.00 90.75 168 ASN A N 1
ATOM 1333 C CA . ASN A 1 168 ? -4.151 7.422 18.010 1.00 90.75 168 ASN A CA 1
ATOM 1334 C C . ASN A 1 168 ? -3.983 8.597 18.983 1.00 90.75 168 ASN A C 1
ATOM 1336 O O . ASN A 1 168 ? -3.954 9.757 18.562 1.00 90.75 168 ASN A O 1
ATOM 1340 N N . HIS A 1 169 ? -3.849 8.286 20.275 1.00 89.00 169 HIS A N 1
ATOM 1341 C CA . HIS A 1 169 ? -3.784 9.303 21.329 1.00 89.00 169 HIS A CA 1
ATOM 1342 C C . HIS A 1 169 ? -2.575 10.249 21.205 1.00 89.00 169 HIS A C 1
ATOM 1344 O O . HIS A 1 169 ? -2.687 11.416 21.569 1.00 89.00 169 HIS A O 1
ATOM 1350 N N . ASP A 1 170 ? -1.481 9.807 20.570 1.00 86.50 170 ASP A N 1
ATOM 1351 C CA . ASP A 1 170 ? -0.295 10.639 20.306 1.00 86.50 170 ASP A CA 1
ATOM 1352 C C . ASP A 1 170 ? -0.591 11.827 19.371 1.00 86.50 170 ASP A C 1
ATOM 1354 O O . ASP A 1 170 ? 0.176 12.786 19.307 1.00 86.50 170 ASP A O 1
ATOM 1358 N N . SER A 1 171 ? -1.684 11.754 18.603 1.00 87.88 171 SER A N 1
ATOM 1359 C CA . SER A 1 171 ? -2.093 12.796 17.651 1.00 87.88 171 SER A CA 1
ATOM 1360 C C . SER A 1 171 ? -3.182 13.732 18.175 1.00 87.88 171 SER A C 1
ATOM 1362 O O . SER A 1 171 ? -3.649 14.598 17.433 1.00 87.88 171 SER A O 1
ATOM 1364 N N . TRP A 1 172 ? -3.602 13.562 19.428 1.00 92.88 172 TRP A N 1
ATOM 1365 C CA . TRP A 1 172 ? -4.684 14.350 20.003 1.00 92.88 172 TRP A CA 1
ATOM 1366 C C . TRP A 1 172 ? -4.242 15.754 20.441 1.00 92.88 172 TRP A C 1
ATOM 1368 O O . TRP A 1 172 ? -3.096 15.937 20.861 1.00 92.88 172 TRP A O 1
ATOM 1378 N N . PRO A 1 173 ? -5.152 16.747 20.390 1.00 92.62 173 PRO A N 1
ATOM 1379 C CA . PRO A 1 173 ? -4.904 18.072 20.948 1.00 92.62 173 PRO A CA 1
ATOM 1380 C C . PRO A 1 173 ? -4.587 18.017 22.447 1.00 92.62 173 PRO A C 1
ATOM 1382 O O . PRO A 1 173 ? -5.158 17.216 23.188 1.00 92.62 173 PRO A O 1
ATOM 1385 N N . GLU A 1 174 ? -3.692 18.894 22.908 1.00 88.25 174 GLU A N 1
ATOM 1386 C CA . GLU A 1 174 ? -3.356 18.987 24.335 1.00 88.25 174 GLU A CA 1
ATOM 1387 C C . GLU A 1 174 ? -4.396 19.770 25.142 1.00 88.25 174 GLU A C 1
ATOM 1389 O O . GLU A 1 174 ? -4.531 19.555 26.348 1.00 88.25 174 GLU A O 1
ATOM 1394 N N . ASN A 1 175 ? -5.125 20.686 24.500 1.00 91.44 175 ASN A N 1
ATOM 1395 C CA . ASN A 1 175 ? -6.176 21.442 25.161 1.00 91.44 175 ASN A CA 1
ATOM 1396 C C . ASN A 1 175 ? -7.457 20.613 25.257 1.00 91.44 175 ASN A C 1
ATOM 1398 O O . ASN A 1 175 ? -7.862 19.900 24.343 1.00 91.44 175 ASN A O 1
ATOM 1402 N N . GLN A 1 176 ? -8.130 20.747 26.393 1.00 88.12 176 GLN A N 1
ATOM 1403 C CA . GLN A 1 176 ? -9.333 19.978 26.661 1.00 88.12 176 GLN A CA 1
ATOM 1404 C C . GLN A 1 176 ? -10.505 20.374 25.752 1.00 88.12 176 GLN A C 1
ATOM 1406 O O . GLN A 1 176 ? -11.313 19.518 25.416 1.00 88.12 176 GLN A O 1
ATOM 1411 N N . GLU A 1 177 ? -10.589 21.647 25.362 1.00 89.19 177 GLU A N 1
ATOM 1412 C CA . GLU A 1 177 ? -11.666 22.171 24.516 1.00 89.19 177 GLU A CA 1
ATOM 1413 C C . GLU A 1 177 ? -11.636 21.529 23.121 1.00 89.19 177 GLU A C 1
ATOM 1415 O O . GLU A 1 177 ? -12.583 20.832 22.765 1.00 89.19 177 GLU A O 1
ATOM 1420 N N . ASP A 1 178 ? -10.511 21.607 22.397 1.00 91.75 178 ASP A N 1
ATOM 1421 C CA . ASP A 1 178 ? -10.423 20.977 21.069 1.00 91.75 178 ASP A CA 1
ATOM 1422 C C . ASP A 1 178 ? -10.412 19.444 21.159 1.00 91.75 178 ASP A C 1
ATOM 1424 O O . ASP A 1 178 ? -10.847 18.762 20.228 1.00 91.75 178 ASP A O 1
ATOM 1428 N N . LEU A 1 179 ? -9.939 18.870 22.274 1.00 92.94 179 LEU A N 1
ATOM 1429 C CA . LEU A 1 179 ? -9.957 17.421 22.478 1.00 92.94 179 LEU A CA 1
ATOM 1430 C C . LEU A 1 179 ? -11.381 16.859 22.500 1.00 92.94 179 LEU A C 1
ATOM 1432 O O . LEU A 1 179 ? -11.592 15.751 22.005 1.00 92.94 179 LEU A O 1
ATOM 1436 N N . VAL A 1 180 ? -12.357 17.585 23.053 1.00 93.12 180 VAL A N 1
ATOM 1437 C CA . VAL A 1 180 ? -13.760 17.136 23.107 1.00 93.12 180 VAL A CA 1
ATOM 1438 C C . VAL A 1 180 ? -14.329 16.966 21.700 1.00 93.12 180 VAL A C 1
ATOM 1440 O O . VAL A 1 180 ? -14.901 15.911 21.408 1.00 93.12 180 VAL A O 1
ATOM 1443 N N . ASP A 1 181 ? -14.058 17.912 20.805 1.00 92.44 181 ASP A N 1
ATOM 1444 C CA . ASP A 1 181 ? -14.581 17.904 19.434 1.00 92.44 181 ASP A CA 1
ATOM 1445 C C . ASP A 1 181 ? -13.721 17.082 18.459 1.00 92.44 181 ASP A C 1
ATOM 1447 O O . ASP A 1 181 ? -14.186 16.663 17.395 1.00 92.44 181 ASP A O 1
ATOM 1451 N N . HIS A 1 182 ? -12.471 16.779 18.828 1.00 94.06 182 HIS A N 1
ATOM 1452 C CA . HIS A 1 182 ? -11.539 16.049 17.973 1.00 94.06 182 HIS A CA 1
ATOM 1453 C C . HIS A 1 182 ? -12.104 14.701 17.492 1.00 94.06 182 HIS A C 1
ATOM 1455 O O . HIS A 1 182 ? -12.432 13.818 18.294 1.00 94.06 182 HIS A O 1
ATOM 1461 N N . GLY A 1 183 ? -12.169 14.524 16.170 1.00 94.25 183 GLY A N 1
ATOM 1462 C CA . GLY A 1 183 ? -12.575 13.269 15.538 1.00 94.25 183 GLY A CA 1
ATOM 1463 C C . GLY A 1 183 ? -14.079 12.979 15.564 1.00 94.25 183 GLY A C 1
ATOM 1464 O O . GLY A 1 183 ? -14.462 11.843 15.295 1.00 94.25 183 GLY A O 1
ATOM 1465 N N . ALA A 1 184 ? -14.938 13.955 15.885 1.00 95.31 184 ALA A N 1
ATOM 1466 C CA . ALA A 1 184 ? -16.391 13.753 15.932 1.00 95.31 184 ALA A CA 1
ATOM 1467 C C . ALA A 1 184 ? -16.984 13.327 14.573 1.00 95.31 184 ALA A C 1
ATOM 1469 O O . ALA A 1 184 ? -17.750 12.361 14.509 1.00 95.31 184 ALA A O 1
ATOM 1470 N N . ASP A 1 185 ? -16.585 13.995 13.487 1.00 95.81 185 ASP A N 1
ATOM 1471 C CA . ASP A 1 185 ? -17.039 13.673 12.125 1.00 95.81 185 ASP A CA 1
ATOM 1472 C C . ASP A 1 185 ? -16.521 12.306 11.658 1.00 95.81 185 ASP A C 1
ATOM 1474 O O . ASP A 1 185 ? -17.264 11.504 11.086 1.00 95.81 185 ASP A O 1
ATOM 1478 N N . ASP A 1 186 ? -15.255 12.009 11.957 1.00 96.50 186 ASP A N 1
ATOM 1479 C CA . ASP A 1 186 ? -14.622 10.724 11.659 1.00 96.50 186 ASP A CA 1
ATOM 1480 C C . ASP A 1 186 ? -15.304 9.576 12.416 1.00 96.50 186 ASP A C 1
ATOM 1482 O O . ASP A 1 186 ? -15.569 8.518 11.840 1.00 96.50 186 ASP A O 1
ATOM 1486 N N . LEU A 1 187 ? -15.654 9.787 13.690 1.00 97.69 187 LEU A N 1
ATOM 1487 C CA . LEU A 1 187 ? -16.418 8.822 14.475 1.00 97.69 187 LEU A CA 1
ATOM 1488 C C . LEU A 1 187 ? -17.812 8.605 13.881 1.00 97.69 187 LEU A C 1
ATOM 1490 O O . LEU A 1 187 ? -18.244 7.461 13.741 1.00 97.69 187 LEU A O 1
ATOM 1494 N N . ALA A 1 188 ? -18.518 9.679 13.518 1.00 97.19 188 ALA A N 1
ATOM 1495 C CA . ALA A 1 188 ? -19.837 9.576 12.902 1.00 97.19 188 ALA A CA 1
ATOM 1496 C C . ALA A 1 188 ? -19.784 8.765 11.598 1.00 97.19 188 ALA A C 1
ATOM 1498 O O . ALA A 1 188 ? -20.627 7.891 11.387 1.00 97.19 188 ALA A O 1
ATOM 1499 N N . PHE A 1 189 ? -18.757 8.991 10.776 1.00 97.25 189 PHE A N 1
ATOM 1500 C CA . PHE A 1 189 ? -18.518 8.211 9.567 1.00 97.25 189 PHE A CA 1
ATOM 1501 C C . PHE A 1 189 ? -18.239 6.731 9.871 1.00 97.25 189 PHE A C 1
ATOM 1503 O O . PHE A 1 189 ? -18.824 5.861 9.232 1.00 97.25 189 PHE A O 1
ATOM 1510 N N . LEU A 1 190 ? -17.389 6.417 10.855 1.00 97.38 190 LEU A N 1
ATOM 1511 C CA . LEU A 1 190 ? -17.086 5.029 11.233 1.00 97.38 190 LEU A CA 1
ATOM 1512 C C . LEU A 1 190 ? -18.321 4.276 11.746 1.00 97.38 190 LEU A C 1
ATOM 1514 O O . LEU A 1 190 ? -18.516 3.108 11.402 1.00 97.38 190 LEU A O 1
ATOM 1518 N N . LEU A 1 191 ? -19.158 4.934 12.551 1.00 97.38 191 LEU A N 1
ATOM 1519 C CA . LEU A 1 191 ? -20.398 4.351 13.068 1.00 97.38 191 LEU A CA 1
ATOM 1520 C C . LEU A 1 191 ? -21.388 4.022 11.941 1.00 97.38 191 LEU A C 1
ATOM 1522 O O . LEU A 1 191 ? -22.028 2.971 11.981 1.00 97.38 191 LEU A O 1
ATOM 1526 N N . ASP A 1 192 ? -21.480 4.882 10.926 1.00 96.62 192 ASP A N 1
ATOM 1527 C CA . ASP A 1 192 ? -22.310 4.642 9.743 1.00 96.62 192 ASP A CA 1
ATOM 1528 C C . ASP A 1 192 ? -21.725 3.530 8.853 1.00 96.62 192 ASP A C 1
ATOM 1530 O O . ASP A 1 192 ? -22.404 2.544 8.543 1.00 96.62 192 ASP A O 1
ATOM 1534 N N . HIS A 1 193 ? -20.426 3.615 8.544 1.00 95.56 193 HIS A N 1
ATOM 1535 C CA . HIS A 1 193 ? -19.716 2.667 7.683 1.00 95.56 193 HIS A CA 1
ATOM 1536 C C . HIS A 1 193 ? -19.770 1.227 8.219 1.00 95.56 193 HIS A C 1
ATOM 1538 O O . HIS A 1 193 ? -19.980 0.279 7.461 1.00 95.56 193 HIS A O 1
ATOM 1544 N N . PHE A 1 194 ? -19.625 1.043 9.537 1.00 95.38 194 PHE A N 1
ATOM 1545 C CA . PHE A 1 194 ? -19.676 -0.271 10.190 1.00 95.38 194 PHE A CA 1
ATOM 1546 C C . PHE A 1 194 ? -21.045 -0.610 10.804 1.00 95.38 194 PHE A C 1
ATOM 1548 O O . PHE A 1 194 ? -21.171 -1.622 11.504 1.00 95.38 194 PHE A O 1
ATOM 1555 N N . SER A 1 195 ? -22.090 0.171 10.507 1.00 94.94 195 SER A N 1
ATOM 1556 C CA . SER A 1 195 ? -23.434 0.066 11.103 1.00 94.94 195 SER A CA 1
ATOM 1557 C C . SER A 1 195 ? -24.004 -1.355 11.117 1.00 94.94 195 SER A C 1
ATOM 1559 O O . SER A 1 195 ? -24.591 -1.788 12.109 1.00 94.94 195 SER A O 1
ATOM 1561 N N . THR A 1 196 ? -23.785 -2.127 10.049 1.00 93.94 196 THR A N 1
ATOM 1562 C CA . THR A 1 196 ? -24.277 -3.511 9.942 1.00 93.94 196 THR A CA 1
ATOM 1563 C C . THR A 1 196 ? -23.690 -4.417 11.028 1.00 93.94 196 THR A C 1
ATOM 1565 O O . THR A 1 196 ? -24.425 -5.172 11.671 1.00 93.94 196 THR A O 1
ATOM 1568 N N . VAL A 1 197 ? -22.375 -4.339 11.255 1.00 93.44 197 VAL A N 1
ATOM 1569 C CA . VAL A 1 197 ? -21.675 -5.154 12.261 1.00 93.44 197 VAL A CA 1
ATOM 1570 C C . VAL A 1 197 ? -21.966 -4.630 13.664 1.00 93.44 197 VAL A C 1
ATOM 1572 O O . VAL A 1 197 ? -22.215 -5.427 14.568 1.00 93.44 197 VAL A O 1
ATOM 1575 N N . LEU A 1 198 ? -21.998 -3.309 13.843 1.00 94.94 198 LEU A N 1
ATOM 1576 C CA . LEU A 1 198 ? -22.278 -2.671 15.131 1.00 94.94 198 LEU A CA 1
ATOM 1577 C C . LEU A 1 198 ? -23.693 -3.001 15.629 1.00 94.94 198 LEU A C 1
ATOM 1579 O O . LEU A 1 198 ? -23.857 -3.474 16.754 1.00 94.94 198 LEU A O 1
ATOM 1583 N N . ARG A 1 199 ? -24.707 -2.890 14.760 1.00 93.50 199 ARG A N 1
ATOM 1584 C CA . ARG A 1 199 ? -26.097 -3.244 15.088 1.00 93.50 199 ARG A CA 1
ATOM 1585 C C . ARG A 1 199 ? -26.242 -4.718 15.460 1.00 93.50 199 ARG A C 1
ATOM 1587 O O . ARG A 1 199 ? -26.982 -5.044 16.382 1.00 93.50 199 ARG A O 1
ATOM 1594 N N . ARG A 1 200 ? -25.522 -5.614 14.772 1.00 94.44 200 ARG A N 1
ATOM 1595 C CA . ARG A 1 200 ? -25.535 -7.054 15.085 1.00 94.44 200 ARG A CA 1
ATOM 1596 C C . ARG A 1 200 ? -25.003 -7.350 16.490 1.00 94.44 200 ARG A C 1
ATOM 1598 O O . ARG A 1 200 ? -25.453 -8.310 17.102 1.00 94.44 200 ARG A O 1
ATOM 1605 N N . ASN A 1 201 ? -24.073 -6.538 16.987 1.00 92.38 201 ASN A N 1
ATOM 1606 C CA . ASN A 1 201 ? -23.484 -6.686 18.318 1.00 92.38 201 ASN A CA 1
ATOM 1607 C C . ASN A 1 201 ? -24.170 -5.814 19.389 1.00 92.38 201 ASN A C 1
ATOM 1609 O O . ASN A 1 201 ? -23.679 -5.730 20.509 1.00 92.38 201 ASN A O 1
ATOM 1613 N N . GLY A 1 202 ? -25.308 -5.180 19.078 1.00 93.88 202 GLY A N 1
ATOM 1614 C CA . GLY A 1 202 ? -26.078 -4.399 20.053 1.00 93.88 202 GLY A CA 1
ATOM 1615 C C . GLY A 1 202 ? -25.425 -3.078 20.474 1.00 93.88 202 GLY A C 1
ATOM 1616 O O . GLY A 1 202 ? -25.697 -2.595 21.571 1.00 93.88 202 GLY A O 1
ATOM 1617 N N . VAL A 1 203 ? -24.570 -2.503 19.625 1.00 95.31 203 VAL A N 1
ATOM 1618 C CA . VAL A 1 203 ? -23.914 -1.213 19.878 1.00 95.31 203 VAL A CA 1
ATOM 1619 C C . VAL A 1 203 ? -24.906 -0.062 19.682 1.00 95.31 203 VAL A C 1
ATOM 1621 O O . VAL A 1 203 ? -25.573 0.011 18.648 1.00 95.31 203 VAL A O 1
ATOM 1624 N N . SER A 1 204 ? -24.971 0.858 20.648 1.00 96.25 204 SER A N 1
ATOM 1625 C CA . SER A 1 204 ? -25.672 2.143 20.513 1.00 96.25 204 SER A CA 1
ATOM 1626 C C . SER A 1 204 ? -24.720 3.209 19.975 1.00 96.25 204 SER A C 1
ATOM 1628 O O . SER A 1 204 ? -23.663 3.466 20.552 1.00 96.25 204 SER A O 1
ATOM 1630 N N . THR A 1 205 ? -25.110 3.845 18.870 1.00 95.00 205 THR A N 1
ATOM 1631 C CA . THR A 1 205 ? -24.329 4.892 18.197 1.00 95.00 205 THR A CA 1
ATOM 1632 C C . THR A 1 205 ? -24.258 6.186 19.001 1.00 95.00 205 THR A C 1
ATOM 1634 O O . THR A 1 205 ? -23.264 6.901 18.936 1.00 95.00 205 THR A O 1
ATOM 1637 N N . GLU A 1 206 ? -25.297 6.481 19.772 1.00 94.81 206 GLU A N 1
ATOM 1638 C CA . GLU A 1 206 ? -25.429 7.664 20.619 1.00 94.81 206 GLU A CA 1
ATOM 1639 C C . GLU A 1 206 ? -24.521 7.518 21.838 1.00 94.81 206 GLU A C 1
ATOM 1641 O O . GLU A 1 206 ? -23.670 8.374 22.070 1.00 94.81 206 GLU A O 1
ATOM 1646 N N . LEU A 1 207 ? -24.607 6.372 22.526 1.00 97.06 207 LEU A N 1
ATOM 1647 C CA . LEU A 1 207 ? -23.714 6.061 23.640 1.00 97.06 207 LEU A CA 1
ATOM 1648 C C . LEU A 1 207 ? -22.256 5.985 23.184 1.00 97.06 207 LEU A C 1
ATOM 1650 O O . LEU A 1 207 ? -21.393 6.503 23.875 1.00 97.06 207 LEU A O 1
ATOM 1654 N N . ALA A 1 208 ? -21.961 5.431 22.000 1.00 97.25 208 ALA A N 1
ATOM 1655 C CA . ALA A 1 208 ? -20.592 5.409 21.475 1.00 97.25 208 ALA A CA 1
ATOM 1656 C C . ALA A 1 208 ? -19.986 6.818 21.326 1.00 97.25 208 ALA A C 1
ATOM 1658 O O . ALA A 1 208 ? -18.793 7.002 21.572 1.00 97.25 208 ALA A O 1
ATOM 1659 N N . LYS A 1 209 ? -20.792 7.816 20.934 1.00 97.12 209 LYS A N 1
ATOM 1660 C CA . LYS A 1 209 ? -20.346 9.216 20.820 1.00 97.12 209 LYS A CA 1
ATOM 1661 C C . LYS A 1 209 ? -20.058 9.825 22.191 1.00 97.12 209 LYS A C 1
ATOM 1663 O O . LYS A 1 209 ? -19.014 10.450 22.359 1.00 97.12 209 LYS A O 1
ATOM 1668 N N . GLU A 1 210 ? -20.940 9.611 23.165 1.00 96.19 210 GLU A N 1
ATOM 1669 C CA . GLU A 1 210 ? -20.757 10.083 24.546 1.00 96.19 210 GLU A CA 1
ATOM 1670 C C . GLU A 1 210 ? -19.545 9.415 25.218 1.00 96.19 210 GLU A C 1
ATOM 1672 O O . GLU A 1 210 ? -18.674 10.088 25.775 1.00 96.19 210 GLU A O 1
ATOM 1677 N N . GLU A 1 211 ? -19.445 8.091 25.086 1.00 97.81 211 GLU A N 1
ATOM 1678 C CA . GLU A 1 211 ? -18.333 7.278 25.573 1.00 97.81 211 GLU A CA 1
ATOM 1679 C C . GLU A 1 211 ? -17.000 7.745 24.992 1.00 97.81 211 GLU A C 1
ATOM 1681 O O . GLU A 1 211 ? -16.019 7.830 25.725 1.00 97.81 211 GLU A O 1
ATOM 1686 N N . PHE A 1 212 ? -16.939 8.085 23.699 1.00 97.56 212 PHE A N 1
ATOM 1687 C CA . PHE A 1 212 ? -15.693 8.533 23.079 1.00 97.56 212 PHE A CA 1
ATOM 1688 C C . PHE A 1 212 ? -15.178 9.846 23.674 1.00 97.56 212 PHE A C 1
ATOM 1690 O O . PHE A 1 212 ? -13.974 9.991 23.891 1.00 97.56 212 PHE A O 1
ATOM 1697 N N . VAL A 1 213 ? -16.072 10.788 23.991 1.00 96.44 213 VAL A N 1
ATOM 1698 C CA . VAL A 1 213 ? -15.690 12.032 24.676 1.00 96.44 213 VAL A CA 1
ATOM 1699 C C . VAL A 1 213 ? -15.110 11.720 26.057 1.00 96.44 213 VAL A C 1
ATOM 1701 O O . VAL A 1 213 ? -14.009 12.176 26.373 1.00 96.44 213 VAL A O 1
ATOM 1704 N N . GLY A 1 214 ? -15.798 10.896 26.854 1.00 95.88 214 GLY A N 1
ATOM 1705 C CA . GLY A 1 214 ? -15.315 10.481 28.177 1.00 95.88 214 GLY A CA 1
ATOM 1706 C C . GLY A 1 214 ? -13.972 9.746 28.117 1.00 95.88 214 GLY A C 1
ATOM 1707 O O . GLY A 1 214 ? -13.052 10.056 28.877 1.00 95.88 214 GLY A O 1
ATOM 1708 N N . LEU A 1 215 ? -13.826 8.839 27.150 1.00 96.31 215 LEU A N 1
ATOM 1709 C CA . LEU A 1 215 ? -12.625 8.040 26.932 1.00 96.31 215 LEU A CA 1
ATOM 1710 C C . LEU A 1 215 ? -11.417 8.919 26.589 1.00 96.31 215 LEU A C 1
ATOM 1712 O O . LEU A 1 215 ? -10.347 8.739 27.174 1.00 96.31 215 LEU A O 1
ATOM 1716 N N . LYS A 1 216 ? -11.584 9.899 25.687 1.00 95.94 216 LYS A N 1
ATOM 1717 C CA . LYS A 1 216 ? -10.523 10.856 25.329 1.00 95.94 216 LYS A CA 1
ATOM 1718 C C . LYS A 1 216 ? -10.017 11.614 26.555 1.00 95.94 216 LYS A C 1
ATOM 1720 O O . LYS A 1 216 ? -8.810 11.674 26.789 1.00 95.94 216 LYS A O 1
ATOM 1725 N N . LEU A 1 217 ? -10.936 12.138 27.370 1.00 94.94 217 LEU A N 1
ATOM 1726 C CA . LEU A 1 217 ? -10.599 12.882 28.587 1.00 94.94 217 LEU A CA 1
ATOM 1727 C C . LEU A 1 217 ? -9.898 12.001 29.632 1.00 94.94 217 LEU A C 1
ATOM 1729 O O . LEU A 1 217 ? -8.921 12.431 30.249 1.00 94.94 217 LEU A O 1
ATOM 1733 N N . LEU A 1 218 ? -10.363 10.762 29.811 1.00 95.00 218 LEU A N 1
ATOM 1734 C CA . LEU A 1 218 ? -9.747 9.792 30.715 1.00 95.00 218 LEU A CA 1
ATOM 1735 C C . LEU A 1 218 ? -8.306 9.471 30.293 1.00 95.00 218 LEU A C 1
ATOM 1737 O O . LEU A 1 218 ? -7.391 9.536 31.116 1.00 95.00 218 LEU A O 1
ATOM 1741 N N . ILE A 1 219 ? -8.101 9.151 29.014 1.00 94.81 219 ILE A N 1
ATOM 1742 C CA . ILE A 1 219 ? -6.790 8.783 28.467 1.00 94.81 219 ILE A CA 1
ATOM 1743 C C . ILE A 1 219 ? -5.816 9.952 28.558 1.00 94.81 219 ILE A C 1
ATOM 1745 O O . ILE A 1 219 ? -4.714 9.776 29.080 1.00 94.81 219 ILE A O 1
ATOM 1749 N N . ALA A 1 220 ? -6.234 11.149 28.137 1.00 92.50 220 ALA A N 1
ATOM 1750 C CA . ALA A 1 220 ? -5.397 12.343 28.203 1.00 92.50 220 ALA A CA 1
ATOM 1751 C C . ALA A 1 220 ? -4.953 12.664 29.640 1.00 92.50 220 ALA A C 1
ATOM 1753 O O . ALA A 1 220 ? -3.838 13.139 29.854 1.00 92.50 220 ALA A O 1
ATOM 1754 N N . ARG A 1 221 ? -5.803 12.367 30.634 1.00 91.88 221 ARG A N 1
ATOM 1755 C CA . ARG A 1 221 ? -5.523 12.633 32.048 1.00 91.88 221 ARG A CA 1
ATOM 1756 C C . ARG A 1 221 ? -4.676 11.558 32.728 1.00 91.88 221 ARG A C 1
ATOM 1758 O O . ARG A 1 221 ? -3.865 11.899 33.585 1.00 91.88 221 ARG A O 1
ATOM 1765 N N . MET A 1 222 ? -4.913 10.281 32.431 1.00 91.88 222 MET A N 1
ATOM 1766 C CA . MET A 1 222 ? -4.398 9.168 33.244 1.00 91.88 222 MET A CA 1
ATOM 1767 C C . MET A 1 222 ? -3.463 8.212 32.505 1.00 91.88 222 MET A C 1
ATOM 1769 O O . MET A 1 222 ? -2.767 7.447 33.167 1.00 91.88 222 MET A O 1
ATOM 1773 N N . PHE A 1 223 ? -3.458 8.220 31.169 1.00 91.25 223 PHE A N 1
ATOM 1774 C CA . PHE A 1 223 ? -2.826 7.164 30.372 1.00 91.25 223 PHE A CA 1
ATOM 1775 C C . PHE A 1 223 ? -2.006 7.676 29.178 1.00 91.25 223 PHE A C 1
ATOM 1777 O O . PHE A 1 223 ? -1.676 6.890 28.292 1.00 91.25 223 PHE A O 1
ATOM 1784 N N . LYS A 1 224 ? -1.645 8.967 29.154 1.00 84.44 224 LYS A N 1
ATOM 1785 C CA . LYS A 1 224 ? -0.830 9.583 28.085 1.00 84.44 224 LYS A CA 1
ATOM 1786 C C . LYS A 1 224 ? 0.564 8.946 27.955 1.00 84.44 224 LYS A C 1
ATOM 1788 O O . LYS A 1 224 ? 1.178 9.009 26.899 1.00 84.44 224 LYS A O 1
ATOM 1793 N N . ASP A 1 225 ? 1.068 8.320 29.017 1.00 85.69 225 ASP A N 1
ATOM 1794 C CA . ASP A 1 225 ? 2.363 7.634 29.065 1.00 85.69 225 ASP A CA 1
ATOM 1795 C C . ASP A 1 225 ? 2.330 6.199 28.504 1.00 85.69 225 ASP A C 1
ATOM 1797 O O . ASP A 1 225 ? 3.380 5.577 28.321 1.00 85.69 225 ASP A O 1
ATOM 1801 N N . LYS A 1 226 ? 1.141 5.645 28.234 1.00 87.06 226 LYS A N 1
ATOM 1802 C CA . LYS A 1 226 ? 0.998 4.262 27.772 1.00 87.06 226 LYS A CA 1
ATOM 1803 C C . LYS A 1 226 ? 1.249 4.130 26.277 1.00 87.06 226 LYS A C 1
ATOM 1805 O O . LYS A 1 226 ? 0.725 4.878 25.454 1.00 87.06 226 LYS A O 1
ATOM 1810 N N . THR A 1 227 ? 1.976 3.075 25.913 1.00 88.62 227 THR A N 1
ATOM 1811 C CA . THR A 1 227 ? 2.099 2.669 24.510 1.00 88.62 227 THR A CA 1
ATOM 1812 C C . THR A 1 227 ? 0.739 2.236 23.973 1.00 88.62 227 THR A C 1
ATOM 1814 O O . THR A 1 227 ? -0.080 1.690 24.716 1.00 88.62 227 THR A O 1
ATOM 1817 N N . TYR A 1 228 ? 0.530 2.412 22.668 1.00 85.00 228 TYR A N 1
ATOM 1818 C CA . TYR A 1 228 ? -0.721 2.078 21.986 1.00 85.00 228 TYR A CA 1
ATOM 1819 C C . TYR A 1 228 ? -1.264 0.679 22.336 1.00 85.00 228 TYR A C 1
ATOM 1821 O O . TYR A 1 228 ? -2.427 0.545 22.705 1.00 85.00 228 TYR A O 1
ATOM 1829 N N . LEU A 1 229 ? -0.417 -0.360 22.293 1.00 85.69 229 LEU A N 1
ATOM 1830 C CA . LEU A 1 229 ? -0.834 -1.730 22.625 1.00 85.69 229 LEU A CA 1
ATOM 1831 C C . LEU A 1 229 ? -1.242 -1.868 24.095 1.00 85.69 229 LEU A C 1
ATOM 1833 O O . LEU A 1 229 ? -2.306 -2.408 24.380 1.00 85.69 229 LEU A O 1
ATOM 1837 N N . SER A 1 230 ? -0.437 -1.334 25.020 1.00 89.88 230 SER A N 1
ATOM 1838 C CA . SER A 1 230 ? -0.727 -1.432 26.457 1.00 89.88 230 SER A CA 1
ATOM 1839 C C . SER A 1 230 ? -1.988 -0.664 26.862 1.00 89.88 230 SER A C 1
ATOM 1841 O O . SER A 1 230 ? -2.695 -1.071 27.783 1.00 89.88 230 SER A O 1
ATOM 1843 N N . LEU A 1 231 ? -2.284 0.439 26.168 1.00 93.81 231 LEU A N 1
ATOM 1844 C CA . LEU A 1 231 ? -3.487 1.229 26.386 1.00 93.81 231 LEU A CA 1
ATOM 1845 C C . LEU A 1 231 ? -4.734 0.447 25.976 1.00 93.81 231 LEU A C 1
ATOM 1847 O O . LEU A 1 231 ? -5.656 0.304 26.776 1.00 93.81 231 LEU A O 1
ATOM 1851 N N . TRP A 1 232 ? -4.768 -0.061 24.744 1.00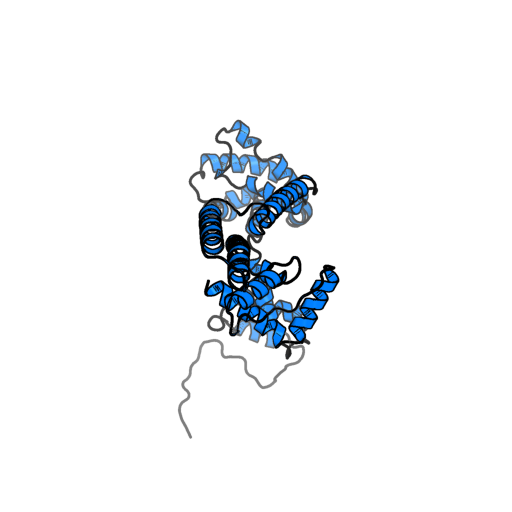 93.94 232 TRP A N 1
ATOM 1852 C CA . TRP A 1 232 ? -5.948 -0.767 24.252 1.00 93.94 232 TRP A CA 1
ATOM 1853 C C . TRP A 1 23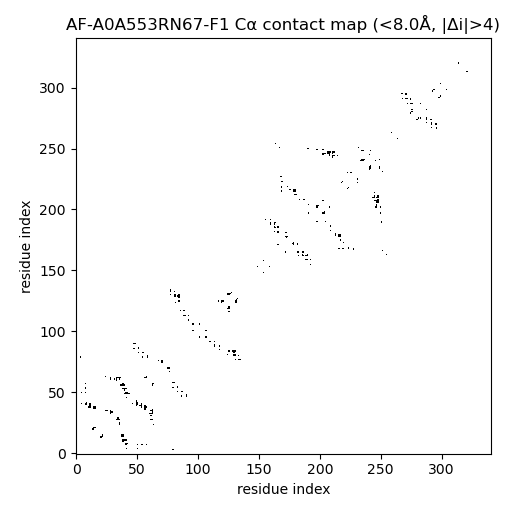2 ? -6.133 -2.122 24.934 1.00 93.94 232 TRP A C 1
ATOM 1855 O O . TRP A 1 232 ? -7.267 -2.496 25.216 1.00 93.94 232 TRP A O 1
ATOM 1865 N N . GLU A 1 233 ? -5.053 -2.812 25.307 1.00 93.50 233 GLU A N 1
ATOM 1866 C CA . GLU A 1 233 ? -5.130 -3.995 26.172 1.00 93.50 233 GLU A CA 1
ATOM 1867 C C . GLU A 1 233 ? -5.805 -3.665 27.511 1.00 93.50 233 GLU A C 1
ATOM 1869 O O . GLU A 1 233 ? -6.734 -4.364 27.916 1.00 93.50 233 GLU A O 1
ATOM 1874 N N . LEU A 1 234 ? -5.401 -2.574 28.175 1.00 94.62 234 LEU A N 1
ATOM 1875 C CA . LEU A 1 234 ? -6.018 -2.127 29.425 1.00 94.62 234 LEU A CA 1
ATOM 1876 C C . LEU A 1 234 ? -7.512 -1.829 29.238 1.00 94.62 234 LEU A C 1
ATOM 1878 O O . LEU A 1 234 ? -8.334 -2.361 29.984 1.00 94.62 234 LEU A O 1
ATOM 1882 N N . MET A 1 235 ? -7.852 -1.006 28.242 1.00 95.00 235 MET A N 1
ATOM 1883 C CA . MET A 1 235 ? -9.226 -0.553 28.004 1.00 95.00 235 MET A CA 1
ATOM 1884 C C . MET A 1 235 ? -10.167 -1.697 27.620 1.00 95.00 235 MET A C 1
ATOM 1886 O O . MET A 1 235 ? -11.324 -1.695 28.025 1.00 95.00 235 MET A O 1
ATOM 1890 N N . MET A 1 236 ? -9.679 -2.692 26.875 1.00 94.06 236 MET A N 1
ATOM 1891 C CA . MET A 1 236 ? -10.500 -3.819 26.425 1.00 94.06 236 MET A CA 1
ATOM 1892 C C . MET A 1 236 ? -10.626 -4.946 27.458 1.00 94.06 236 MET A C 1
ATOM 1894 O O . MET A 1 236 ? -11.548 -5.750 27.344 1.00 94.06 236 MET A O 1
ATOM 1898 N N . THR A 1 237 ? -9.723 -5.050 28.442 1.00 94.50 237 THR A N 1
ATOM 1899 C CA . THR A 1 237 ? -9.669 -6.226 29.339 1.00 94.50 237 THR A CA 1
ATOM 1900 C C . THR A 1 237 ? -9.920 -5.931 30.813 1.00 94.50 237 THR A C 1
ATOM 1902 O O . THR A 1 237 ? -10.228 -6.860 31.563 1.00 94.50 237 THR A O 1
ATOM 1905 N N . ARG A 1 238 ? -9.768 -4.682 31.269 1.00 95.50 238 ARG A N 1
ATOM 1906 C CA . ARG A 1 238 ? -9.897 -4.336 32.690 1.00 95.50 238 ARG A CA 1
ATOM 1907 C C . ARG A 1 238 ? -11.210 -3.628 32.985 1.00 95.50 238 ARG A C 1
ATOM 1909 O O . ARG A 1 238 ? -11.571 -2.663 32.320 1.00 95.50 238 ARG A O 1
ATOM 1916 N N . GLU A 1 239 ? -11.853 -4.060 34.063 1.00 94.94 239 GLU A N 1
ATOM 1917 C CA . GLU A 1 239 ? -12.969 -3.335 34.667 1.00 94.94 239 GLU A CA 1
ATOM 1918 C C . GLU A 1 239 ? -12.469 -2.075 35.407 1.00 94.94 239 GLU A C 1
ATOM 1920 O O . GLU A 1 239 ? -11.382 -2.111 35.999 1.00 94.94 239 GLU A O 1
ATOM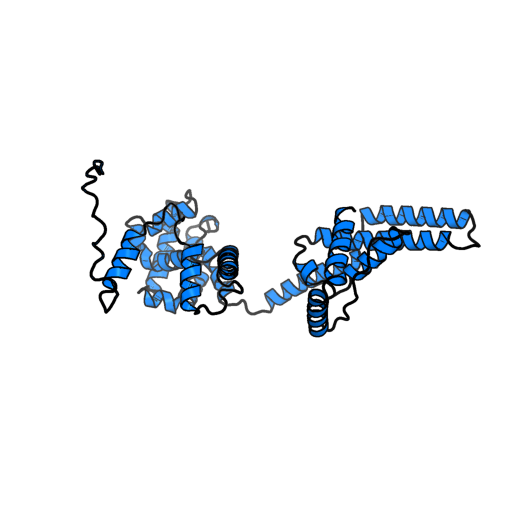 1925 N N . PRO A 1 240 ? -13.240 -0.970 35.405 1.00 94.50 240 PRO A N 1
ATOM 1926 C CA . PRO A 1 240 ? -14.571 -0.830 34.798 1.00 94.50 240 PRO A CA 1
ATOM 1927 C C . PRO A 1 240 ? -14.548 -0.456 33.300 1.00 94.50 240 PRO A C 1
ATOM 1929 O O . PRO A 1 240 ? -15.591 -0.331 32.671 1.00 94.50 240 PRO A O 1
ATOM 1932 N N . TYR A 1 241 ? -13.369 -0.259 32.700 1.00 95.50 241 TYR A N 1
ATOM 1933 C CA . TYR A 1 241 ? -13.235 0.359 31.375 1.00 95.50 241 TYR A CA 1
ATOM 1934 C C . TYR A 1 241 ? -13.896 -0.440 30.248 1.00 95.50 241 TYR A C 1
ATOM 1936 O O . TYR A 1 241 ? -14.584 0.134 29.403 1.00 95.50 241 TYR A O 1
ATOM 1944 N N . CYS A 1 242 ? -13.716 -1.761 30.240 1.00 93.81 242 CYS A N 1
ATOM 1945 C CA . CYS A 1 242 ? -14.276 -2.609 29.191 1.00 93.81 242 CYS A CA 1
ATOM 1946 C C . CYS A 1 242 ? -15.813 -2.626 29.191 1.00 93.81 242 CYS A C 1
ATOM 1948 O O . CYS A 1 242 ? -16.420 -2.829 28.136 1.00 93.81 242 CYS A O 1
ATOM 1950 N N . SER A 1 243 ? -16.447 -2.384 30.344 1.00 95.00 243 SER A N 1
ATOM 1951 C CA . SER A 1 243 ? -17.902 -2.331 30.476 1.00 95.00 243 SER A CA 1
ATOM 1952 C C . SER A 1 243 ? -18.462 -0.915 30.288 1.00 95.00 243 SER A C 1
ATOM 1954 O O . SER A 1 243 ? -19.480 -0.761 29.606 1.00 95.00 243 SER A O 1
ATOM 1956 N N . GLU A 1 244 ? -17.784 0.114 30.809 1.00 95.75 244 GLU A N 1
ATOM 1957 C CA . GLU A 1 244 ? -18.181 1.528 30.689 1.00 95.75 244 GLU A CA 1
ATOM 1958 C C . GLU A 1 244 ? -18.067 2.070 29.258 1.00 95.75 244 GLU A C 1
ATOM 1960 O O . GLU A 1 244 ? -18.916 2.851 28.840 1.00 95.75 244 GLU A O 1
ATOM 1965 N N . TYR A 1 245 ? -17.061 1.635 28.491 1.00 97.19 245 TYR A N 1
ATOM 1966 C CA . TYR A 1 245 ? -16.793 2.112 27.124 1.00 97.19 245 TYR A CA 1
ATOM 1967 C C . TYR A 1 245 ? -17.133 1.063 26.053 1.00 97.19 245 TYR A C 1
ATOM 1969 O O . TYR A 1 245 ? -16.548 1.031 24.967 1.00 97.19 245 TYR A O 1
ATOM 1977 N N . LYS A 1 246 ? -18.057 0.144 26.353 1.00 96.31 246 LYS A N 1
ATOM 1978 C CA . LYS A 1 246 ? -18.330 -1.034 25.512 1.00 96.31 246 LYS A CA 1
ATOM 1979 C C . LYS A 1 246 ? -18.751 -0.696 24.076 1.00 96.31 246 LYS A C 1
ATOM 1981 O O . LYS A 1 246 ? -18.475 -1.486 23.169 1.00 96.31 246 LYS A O 1
ATOM 1986 N N . ASN A 1 247 ? -19.444 0.425 23.848 1.00 97.69 247 ASN A N 1
ATOM 1987 C CA . ASN A 1 247 ? -19.964 0.772 22.528 1.00 97.69 247 ASN A CA 1
ATOM 1988 C C . ASN A 1 247 ? -18.832 1.297 21.641 1.00 97.69 247 ASN A C 1
ATOM 1990 O O . ASN A 1 247 ? -18.664 0.822 20.516 1.00 97.69 247 ASN A O 1
ATOM 1994 N N . ILE A 1 248 ? -18.004 2.209 22.159 1.00 97.69 248 ILE A N 1
ATOM 1995 C CA . ILE A 1 248 ? -16.853 2.733 21.413 1.00 97.69 248 ILE A CA 1
ATOM 1996 C C . ILE A 1 248 ? -15.749 1.679 21.230 1.00 97.69 248 ILE A C 1
ATOM 1998 O O . ILE A 1 248 ? -15.130 1.609 20.165 1.00 97.69 248 ILE A O 1
ATOM 2002 N N . LEU A 1 249 ? -15.549 0.788 22.209 1.00 97.00 249 LEU A N 1
ATOM 2003 C CA . LEU A 1 249 ? -14.539 -0.273 22.126 1.00 97.00 249 LEU A CA 1
ATOM 2004 C C . LEU A 1 249 ? -14.825 -1.302 21.022 1.00 97.00 249 LEU A C 1
ATOM 2006 O O . LEU A 1 249 ? -13.893 -1.936 20.531 1.00 97.00 249 LEU A O 1
ATOM 2010 N N . HIS A 1 250 ? -16.063 -1.425 20.535 1.00 96.25 250 HIS A N 1
ATOM 2011 C CA . HIS A 1 250 ? -16.339 -2.246 19.350 1.00 96.25 250 HIS A CA 1
ATOM 2012 C C . HIS A 1 250 ? -15.648 -1.715 18.085 1.00 96.25 250 HIS A C 1
ATOM 2014 O O . HIS A 1 250 ? -15.158 -2.509 17.281 1.00 96.25 250 HIS A O 1
ATOM 2020 N N . LEU A 1 251 ? -15.558 -0.391 17.907 1.00 96.56 251 LEU A N 1
ATOM 2021 C CA . LEU A 1 251 ? -14.795 0.191 16.797 1.00 96.56 251 LEU A CA 1
ATOM 2022 C C . LEU A 1 251 ? -13.290 -0.047 16.968 1.00 96.56 251 LEU A C 1
ATOM 2024 O O . LEU A 1 251 ? -12.602 -0.319 15.985 1.00 96.56 251 LEU A O 1
ATOM 2028 N N . VAL A 1 252 ? -12.792 -0.026 18.207 1.00 95.12 252 VAL A N 1
ATOM 2029 C CA . VAL A 1 252 ? -11.397 -0.376 18.513 1.00 95.12 252 VAL A CA 1
ATOM 2030 C C . VAL A 1 252 ? -11.114 -1.841 18.169 1.00 95.12 252 VAL A C 1
ATOM 2032 O O . VAL A 1 252 ? -10.107 -2.133 17.528 1.00 95.12 252 VAL A O 1
ATOM 2035 N N . HIS A 1 253 ? -12.023 -2.763 18.497 1.00 93.44 253 HIS A N 1
ATOM 2036 C CA . HIS A 1 253 ? -11.903 -4.164 18.085 1.00 93.44 253 HIS A CA 1
ATOM 2037 C C . HIS A 1 253 ? -11.826 -4.318 16.566 1.00 93.44 253 HIS A C 1
ATOM 2039 O O . HIS A 1 253 ? -10.977 -5.062 16.075 1.00 93.44 253 HIS A O 1
ATOM 2045 N N . ILE A 1 254 ? -12.676 -3.605 15.820 1.00 93.25 254 ILE A N 1
ATOM 2046 C CA . ILE A 1 254 ? -12.631 -3.618 14.354 1.00 93.25 254 ILE A CA 1
ATOM 2047 C C . ILE A 1 254 ? -11.256 -3.145 13.879 1.00 93.25 254 ILE A C 1
ATOM 2049 O O . ILE A 1 254 ? -10.604 -3.871 13.134 1.00 93.25 254 ILE A O 1
ATOM 2053 N N . MET A 1 255 ? -10.791 -1.988 14.359 1.00 92.50 255 MET A N 1
ATOM 2054 C CA . MET A 1 255 ? -9.488 -1.415 14.012 1.00 92.50 255 MET A CA 1
ATOM 2055 C C . MET A 1 255 ? -8.332 -2.401 14.226 1.00 92.50 255 MET A C 1
ATOM 2057 O O . MET A 1 255 ? -7.494 -2.554 13.341 1.00 92.50 255 MET A O 1
ATOM 2061 N N . LEU A 1 256 ? -8.293 -3.081 15.375 1.00 88.19 256 LEU A N 1
ATOM 2062 C CA . LEU A 1 256 ? -7.204 -3.995 15.735 1.00 88.19 256 LEU A CA 1
ATOM 2063 C C . LEU A 1 256 ? -7.210 -5.305 14.929 1.00 88.19 256 LEU A C 1
ATOM 2065 O O . LEU A 1 256 ? -6.180 -5.971 14.846 1.00 88.19 256 LEU A O 1
ATOM 2069 N N . VAL A 1 257 ? -8.344 -5.673 14.328 1.00 86.38 257 VAL A N 1
ATOM 2070 C CA . VAL A 1 257 ? -8.480 -6.870 13.478 1.00 86.38 257 VAL A CA 1
ATOM 2071 C C . VAL A 1 257 ? -8.191 -6.563 12.002 1.00 86.38 257 VAL A C 1
ATOM 2073 O O . VAL A 1 257 ? -7.986 -7.486 11.209 1.00 86.38 257 VAL A O 1
ATOM 2076 N N . LEU A 1 258 ? -8.130 -5.287 11.602 1.00 82.12 258 LEU A N 1
ATOM 2077 C CA . LEU A 1 258 ? -7.822 -4.929 10.219 1.00 82.12 258 LEU A CA 1
ATOM 2078 C C . LEU A 1 258 ? -6.385 -5.346 9.849 1.00 82.12 258 LEU A C 1
ATOM 2080 O O . LEU A 1 258 ? -5.426 -4.944 10.512 1.00 82.12 258 LEU A O 1
ATOM 2084 N N . PRO A 1 259 ? -6.193 -6.117 8.764 1.00 73.00 259 PRO A N 1
ATOM 2085 C CA . PRO A 1 259 ? -4.864 -6.539 8.351 1.00 73.00 259 PRO A CA 1
ATOM 2086 C C . PRO A 1 259 ? -4.061 -5.344 7.826 1.00 73.00 259 PRO A C 1
ATOM 2088 O O . PRO A 1 259 ? -4.431 -4.707 6.843 1.00 73.00 259 PRO A O 1
ATOM 2091 N N . VAL A 1 260 ? -2.911 -5.079 8.448 1.00 69.88 260 VAL A N 1
ATOM 2092 C CA . VAL A 1 260 ? -1.995 -3.996 8.038 1.00 69.88 260 VAL A CA 1
ATOM 2093 C C . VAL A 1 260 ? -1.189 -4.369 6.785 1.00 69.88 260 VAL A C 1
ATOM 2095 O O . VAL A 1 260 ? -0.686 -3.501 6.077 1.00 69.88 260 VAL A O 1
ATOM 2098 N N . SER A 1 261 ? -1.060 -5.666 6.486 1.00 68.75 261 SER A N 1
ATOM 2099 C CA . SER A 1 261 ? -0.265 -6.158 5.360 1.00 68.75 261 SER A CA 1
ATOM 2100 C C . SER A 1 261 ? -0.939 -7.311 4.628 1.00 68.75 261 SER A C 1
ATOM 2102 O O . SER A 1 261 ? -1.460 -8.247 5.239 1.00 68.75 261 SER A O 1
ATOM 2104 N N . ALA A 1 262 ? -0.823 -7.287 3.298 1.00 69.81 262 ALA A N 1
ATOM 2105 C CA . ALA A 1 262 ? -1.210 -8.392 2.429 1.00 69.81 262 ALA A CA 1
ATOM 2106 C C . ALA A 1 262 ? -0.352 -9.653 2.644 1.00 69.81 262 ALA A C 1
ATOM 2108 O O . ALA A 1 262 ? -0.744 -10.725 2.190 1.00 69.81 262 ALA A O 1
ATOM 2109 N N . ALA A 1 263 ? 0.760 -9.571 3.387 1.00 67.25 263 ALA A N 1
ATOM 2110 C CA . ALA A 1 263 ? 1.608 -10.719 3.710 1.00 67.25 263 ALA A CA 1
ATOM 2111 C C . ALA A 1 263 ? 0.830 -11.865 4.388 1.00 67.25 263 ALA A C 1
ATOM 2113 O O . ALA A 1 263 ? 1.143 -13.037 4.180 1.00 67.25 263 ALA A O 1
ATOM 2114 N N . VAL A 1 264 ? -0.214 -11.555 5.170 1.00 65.50 264 VAL A N 1
ATOM 2115 C CA . VAL A 1 264 ? -1.106 -12.574 5.756 1.00 65.50 264 VAL A CA 1
ATOM 2116 C C . VAL A 1 264 ? -1.836 -13.350 4.651 1.00 65.50 264 VAL A C 1
ATOM 2118 O O . VAL A 1 264 ? -1.855 -14.581 4.660 1.00 65.50 264 VAL A O 1
ATOM 2121 N N . CYS A 1 265 ? -2.349 -12.642 3.644 1.00 68.06 265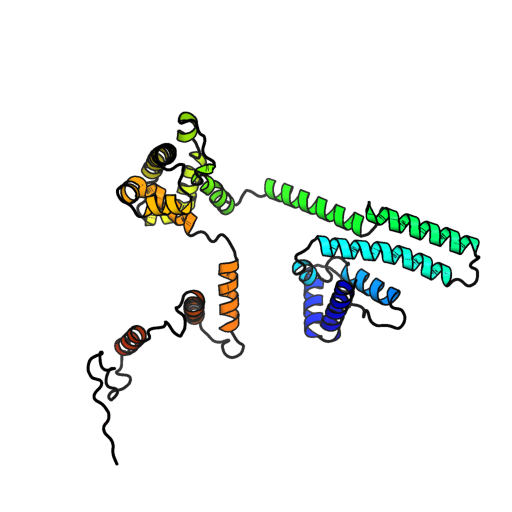 CYS A N 1
ATOM 2122 C CA . CYS A 1 265 ? -2.985 -13.241 2.472 1.00 68.06 265 CYS A CA 1
ATOM 2123 C C . CYS A 1 265 ? -1.976 -14.018 1.610 1.00 68.06 265 CYS A C 1
ATOM 2125 O O . CYS A 1 265 ? -2.290 -15.104 1.131 1.00 68.06 265 CYS A O 1
ATOM 2127 N N . GLU A 1 266 ? -0.746 -13.519 1.452 1.00 74.31 266 GLU A N 1
ATOM 2128 C CA . GLU A 1 266 ? 0.328 -14.199 0.710 1.00 74.31 266 GLU A CA 1
ATOM 2129 C C . GLU A 1 266 ? 0.744 -15.529 1.350 1.00 74.31 266 GLU A C 1
ATOM 2131 O O . GLU A 1 266 ? 1.009 -16.502 0.633 1.00 74.31 266 GLU A O 1
ATOM 2136 N N . ARG A 1 267 ? 0.729 -15.622 2.689 1.00 78.25 267 ARG A N 1
ATOM 2137 C CA . ARG A 1 267 ? 0.882 -16.906 3.395 1.00 78.25 267 ARG A CA 1
ATOM 2138 C C . ARG A 1 267 ? -0.258 -17.863 3.055 1.00 78.25 267 ARG A C 1
ATOM 2140 O O . ARG A 1 267 ? 0.008 -19.024 2.738 1.00 78.25 267 ARG A O 1
ATOM 2147 N N . GLY A 1 268 ? -1.496 -17.368 3.039 1.00 81.81 268 GLY A N 1
ATOM 2148 C CA . GLY A 1 268 ? -2.673 -18.127 2.607 1.00 81.81 268 GLY A CA 1
ATOM 2149 C C . GLY A 1 268 ? -2.550 -18.639 1.168 1.00 81.81 268 GLY A C 1
ATOM 2150 O O . GLY A 1 268 ? -2.737 -19.830 0.920 1.00 81.81 268 GLY A O 1
ATOM 2151 N N . PHE A 1 269 ? -2.134 -17.789 0.225 1.00 79.06 269 PHE A N 1
ATOM 2152 C CA . PHE A 1 269 ? -1.906 -18.182 -1.172 1.00 79.06 269 PHE A CA 1
ATOM 2153 C C . PHE A 1 269 ? -0.755 -19.180 -1.323 1.00 79.06 269 PHE A C 1
ATOM 2155 O O . PHE A 1 269 ? -0.841 -20.125 -2.109 1.00 79.06 269 PHE A O 1
ATOM 2162 N N . SER A 1 270 ? 0.311 -19.025 -0.539 1.00 81.62 270 SER A N 1
ATOM 2163 C CA . SER A 1 270 ? 1.428 -19.972 -0.515 1.00 81.62 270 SER A CA 1
ATOM 2164 C C . SER A 1 270 ? 0.997 -21.337 0.029 1.00 81.62 270 SER A C 1
ATOM 2166 O O . SER A 1 270 ? 1.357 -22.372 -0.537 1.00 81.62 270 SER A O 1
ATOM 2168 N N . ALA A 1 271 ? 0.186 -21.365 1.091 1.00 83.31 271 ALA A N 1
ATOM 2169 C CA . ALA A 1 271 ? -0.425 -22.590 1.603 1.00 83.31 271 ALA A CA 1
ATOM 2170 C C . ALA A 1 271 ? -1.356 -23.222 0.561 1.00 83.31 271 ALA A C 1
ATOM 2172 O O . ALA A 1 271 ? -1.221 -24.408 0.256 1.00 83.31 271 ALA A O 1
ATOM 2173 N N . GLN A 1 272 ? -2.214 -22.421 -0.070 1.00 84.00 272 GLN A N 1
ATOM 2174 C CA . GLN A 1 272 ? -3.102 -22.871 -1.136 1.00 84.00 272 GLN A CA 1
ATOM 2175 C C . GLN A 1 272 ? -2.329 -23.507 -2.295 1.00 84.00 272 GLN A C 1
ATOM 2177 O O . GLN A 1 272 ? -2.722 -24.570 -2.767 1.00 84.00 272 GLN A O 1
ATOM 2182 N N . LYS A 1 273 ? -1.209 -22.911 -2.721 1.00 82.38 273 LYS A N 1
ATOM 2183 C CA . LYS A 1 273 ? -0.360 -23.441 -3.799 1.00 82.38 273 LYS A CA 1
ATOM 2184 C C . LYS A 1 273 ? 0.303 -24.775 -3.436 1.00 82.38 273 LYS A C 1
ATOM 2186 O O . LYS A 1 273 ? 0.506 -25.606 -4.313 1.00 82.38 273 LYS A O 1
ATOM 2191 N N . ARG A 1 274 ? 0.614 -25.009 -2.154 1.00 82.19 274 ARG A N 1
ATOM 2192 C CA . ARG A 1 274 ? 1.096 -26.317 -1.667 1.00 82.19 274 ARG A CA 1
ATOM 2193 C C . ARG A 1 274 ? -0.024 -27.360 -1.609 1.00 82.19 274 ARG A C 1
ATOM 2195 O O . ARG A 1 274 ? 0.215 -28.527 -1.905 1.00 82.19 274 ARG A O 1
ATOM 2202 N N . ILE A 1 275 ? -1.231 -26.947 -1.218 1.00 82.19 275 ILE A N 1
ATOM 2203 C CA . ILE A 1 275 ? -2.396 -27.830 -1.054 1.00 82.19 275 ILE A CA 1
ATOM 2204 C C . ILE A 1 275 ? -2.968 -28.247 -2.415 1.00 82.19 275 ILE A C 1
ATOM 2206 O O . ILE A 1 275 ? -3.204 -29.435 -2.638 1.00 82.19 275 ILE A O 1
ATOM 2210 N N . LYS A 1 276 ? -3.144 -27.293 -3.335 1.00 77.44 276 LYS A N 1
ATOM 2211 C CA . LYS A 1 276 ? -3.558 -27.518 -4.725 1.00 77.44 276 LYS A CA 1
ATOM 2212 C C . LYS A 1 276 ? -2.336 -27.815 -5.600 1.00 77.44 276 LYS A C 1
ATOM 2214 O O . LYS A 1 276 ? -1.907 -26.977 -6.387 1.00 77.44 276 LYS A O 1
ATOM 2219 N N . SER A 1 277 ? -1.763 -29.005 -5.439 1.00 70.12 277 SER A N 1
ATOM 2220 C CA . SER A 1 277 ? -0.795 -29.559 -6.396 1.00 70.12 277 SER A CA 1
ATOM 2221 C C . SER A 1 277 ? -1.511 -30.267 -7.553 1.00 70.12 277 SER A C 1
ATOM 2223 O O . SER A 1 277 ? -2.699 -30.575 -7.444 1.00 70.12 277 SER A O 1
ATOM 2225 N N . ASP A 1 278 ? -0.797 -30.590 -8.636 1.00 55.28 278 ASP A N 1
ATOM 2226 C CA . ASP A 1 278 ? -1.362 -31.279 -9.814 1.00 55.28 278 ASP A CA 1
ATOM 2227 C C . ASP A 1 278 ? -2.056 -32.612 -9.455 1.00 55.28 278 ASP A C 1
ATOM 2229 O O . ASP A 1 278 ? -3.049 -32.992 -10.068 1.00 55.28 278 ASP A O 1
ATOM 2233 N N . SER A 1 279 ? -1.598 -33.289 -8.394 1.00 58.56 279 SER A N 1
ATOM 2234 C CA . SER A 1 279 ? -2.208 -34.519 -7.853 1.00 58.56 279 SER A CA 1
ATOM 2235 C C . SER A 1 279 ? -3.457 -34.301 -6.978 1.00 58.56 279 SER A C 1
ATOM 2237 O O . SER A 1 279 ? -4.152 -35.257 -6.646 1.00 58.56 279 SER A O 1
ATOM 2239 N N . ARG A 1 280 ? -3.740 -33.055 -6.577 1.00 60.06 280 ARG A N 1
ATOM 2240 C CA . ARG A 1 280 ? -4.824 -32.658 -5.655 1.00 60.06 280 ARG A CA 1
ATOM 2241 C C . ARG A 1 280 ? -5.776 -31.630 -6.281 1.00 60.06 280 ARG A C 1
ATOM 2243 O O . ARG A 1 280 ? -6.480 -30.914 -5.571 1.00 60.06 280 ARG A O 1
ATOM 2250 N N . ALA A 1 281 ? -5.817 -31.561 -7.612 1.00 64.19 281 ALA A N 1
ATOM 2251 C CA . ALA A 1 281 ? -6.616 -30.585 -8.354 1.00 64.19 281 ALA A CA 1
ATOM 2252 C C . ALA A 1 281 ? -8.142 -30.741 -8.167 1.00 64.19 281 ALA A C 1
ATOM 2254 O O . ALA A 1 281 ? -8.885 -29.816 -8.480 1.00 64.19 281 ALA A O 1
ATOM 2255 N N . SER A 1 282 ? -8.613 -31.878 -7.639 1.00 73.31 282 SER A N 1
ATOM 2256 C CA . SER A 1 282 ? -10.037 -32.199 -7.467 1.00 73.31 282 SER A CA 1
ATOM 2257 C C . SER A 1 282 ? -10.596 -31.937 -6.061 1.00 73.31 282 SER A C 1
ATOM 2259 O O . SER A 1 282 ? -11.700 -32.390 -5.762 1.00 73.31 282 SER A O 1
ATOM 2261 N N . LEU A 1 283 ? -9.849 -31.280 -5.164 1.00 79.50 283 LEU A N 1
ATOM 2262 C CA . LEU A 1 283 ? -10.354 -30.967 -3.823 1.00 79.50 283 LEU A CA 1
ATOM 2263 C C . LEU A 1 283 ? -11.504 -29.951 -3.890 1.00 79.50 283 LEU A C 1
ATOM 2265 O O . LEU A 1 283 ? -11.404 -28.936 -4.583 1.00 79.50 283 LEU A O 1
ATOM 2269 N N . HIS A 1 284 ? -12.569 -30.212 -3.128 1.00 83.06 284 HIS A N 1
ATOM 2270 C CA . HIS A 1 284 ? -13.691 -29.284 -2.974 1.00 83.06 284 HIS A CA 1
ATOM 2271 C C . HIS A 1 284 ? -13.235 -27.974 -2.310 1.00 83.06 284 HIS A C 1
ATOM 2273 O O . HIS A 1 284 ? -12.267 -27.979 -1.545 1.00 83.06 284 HIS A O 1
ATOM 2279 N N . SER A 1 285 ? -13.928 -26.860 -2.580 1.00 83.38 285 SER A N 1
ATOM 2280 C CA . SER A 1 285 ? -13.599 -25.541 -2.012 1.00 83.38 285 SER A CA 1
ATOM 2281 C C . SER A 1 285 ? -13.482 -25.586 -0.495 1.00 83.38 285 SER A C 1
ATOM 2283 O O . SER A 1 285 ? -12.480 -25.133 0.047 1.00 83.38 285 SER A O 1
ATOM 2285 N N . ASP A 1 286 ? -14.454 -26.218 0.154 1.00 86.00 286 ASP A N 1
ATOM 2286 C CA . ASP A 1 286 ? -14.568 -26.244 1.613 1.00 86.00 286 ASP A CA 1
ATOM 2287 C C . ASP A 1 286 ? -13.405 -27.033 2.228 1.00 86.00 286 ASP A C 1
ATOM 2289 O O . ASP A 1 286 ? -12.775 -26.603 3.187 1.00 86.00 286 ASP A O 1
ATOM 2293 N N . THR A 1 287 ? -13.018 -28.149 1.596 1.00 86.31 287 THR A N 1
ATOM 2294 C CA . THR A 1 287 ? -11.847 -28.929 2.019 1.00 86.31 287 THR A CA 1
ATOM 2295 C C . THR A 1 287 ? -10.553 -28.139 1.842 1.00 86.31 287 THR A C 1
ATOM 2297 O O . THR A 1 287 ? -9.646 -28.238 2.663 1.00 86.31 287 THR A O 1
ATOM 2300 N N . VAL A 1 288 ? -10.436 -27.356 0.766 1.00 85.75 288 VAL A N 1
ATOM 2301 C CA . VAL A 1 288 ? -9.263 -26.500 0.551 1.00 85.75 288 VAL A CA 1
ATOM 2302 C C . VAL A 1 288 ? -9.199 -25.403 1.610 1.00 85.75 288 VAL A C 1
ATOM 2304 O O . VAL A 1 288 ? -8.116 -25.150 2.129 1.00 85.75 288 VAL A O 1
ATOM 2307 N N . GLU A 1 289 ? -10.324 -24.773 1.938 1.00 87.81 289 GLU A N 1
ATOM 2308 C CA . GLU A 1 289 ? -10.409 -23.752 2.984 1.00 87.81 289 GLU A CA 1
ATOM 2309 C C . GLU A 1 289 ? -9.996 -24.311 4.350 1.00 87.81 289 GLU A C 1
ATOM 2311 O O . GLU A 1 289 ? -9.116 -23.745 5.002 1.00 87.81 289 GLU A O 1
ATOM 2316 N N . ASP A 1 290 ? -10.543 -25.466 4.736 1.00 89.25 290 ASP A N 1
ATOM 2317 C CA . ASP A 1 290 ? -10.194 -26.140 5.987 1.00 89.25 290 ASP A CA 1
ATOM 2318 C C . ASP A 1 290 ? -8.695 -26.463 6.057 1.00 89.25 290 ASP A C 1
ATOM 2320 O O . ASP A 1 290 ? -8.041 -26.194 7.067 1.00 89.25 290 ASP A O 1
ATOM 2324 N N . LEU A 1 291 ? -8.118 -26.987 4.969 1.00 88.19 291 LEU A N 1
ATOM 2325 C CA . LEU A 1 291 ? -6.689 -27.302 4.897 1.00 88.19 291 LEU A CA 1
ATOM 2326 C C . LEU A 1 291 ? -5.805 -26.050 4.932 1.00 88.19 291 LEU A C 1
ATOM 2328 O O . LEU A 1 291 ? -4.730 -26.090 5.532 1.00 88.19 291 LEU A O 1
ATOM 2332 N N . ILE A 1 292 ? -6.227 -24.945 4.307 1.00 88.44 292 ILE A N 1
ATOM 2333 C CA . ILE A 1 292 ? -5.512 -23.664 4.400 1.00 88.44 292 ILE A CA 1
ATOM 2334 C C . ILE A 1 292 ? -5.542 -23.178 5.846 1.00 88.44 292 ILE A C 1
ATOM 2336 O O . ILE A 1 292 ? -4.486 -22.846 6.377 1.00 88.44 292 ILE A O 1
ATOM 2340 N N . ARG A 1 293 ? -6.707 -23.195 6.503 1.00 88.19 293 ARG A N 1
ATOM 2341 C CA . ARG A 1 293 ? -6.850 -22.768 7.900 1.00 88.19 293 ARG A CA 1
ATOM 2342 C C . ARG A 1 293 ? -5.967 -23.594 8.833 1.00 88.19 293 ARG A C 1
ATOM 2344 O O . ARG A 1 293 ? -5.215 -23.012 9.605 1.00 88.19 293 ARG A O 1
ATOM 2351 N N . ILE A 1 294 ? -5.978 -24.923 8.704 1.00 88.25 294 ILE A N 1
ATOM 2352 C CA . ILE A 1 294 ? -5.082 -25.807 9.471 1.00 88.25 294 ILE A CA 1
ATOM 2353 C C . ILE A 1 294 ? -3.616 -25.483 9.169 1.00 88.25 294 ILE A C 1
ATOM 2355 O O . ILE A 1 294 ? -2.799 -25.427 10.076 1.00 88.25 294 ILE A O 1
ATOM 2359 N N . SER A 1 295 ? -3.263 -25.244 7.904 1.00 86.94 295 SER A N 1
ATOM 2360 C CA . SER A 1 295 ? -1.872 -24.970 7.542 1.00 86.94 295 SER A CA 1
ATOM 2361 C C . SER A 1 295 ? -1.368 -23.594 7.984 1.00 86.94 295 SER A C 1
ATOM 2363 O O . SER A 1 295 ? -0.149 -23.429 8.044 1.00 86.94 295 SER A O 1
ATOM 2365 N N . VAL A 1 296 ? -2.243 -22.602 8.152 1.00 85.88 296 VAL A N 1
ATOM 2366 C CA . VAL A 1 296 ? -1.854 -21.221 8.478 1.00 85.88 296 VAL A CA 1
ATOM 2367 C C . VAL A 1 296 ? -1.966 -20.955 9.978 1.00 85.88 296 VAL A C 1
ATOM 2369 O O . VAL A 1 296 ? -1.065 -20.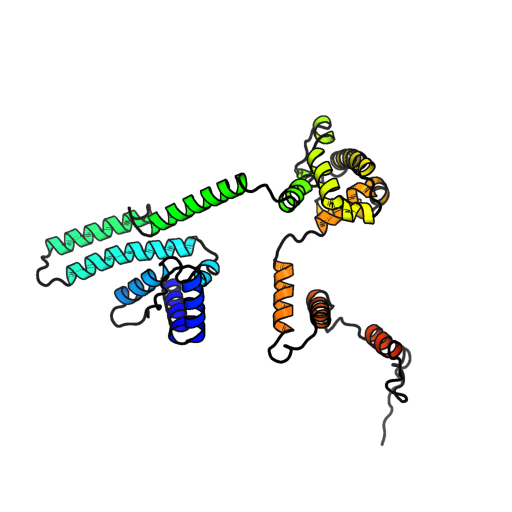335 10.528 1.00 85.88 296 VAL A O 1
ATOM 2372 N N . GLU A 1 297 ? -3.028 -21.443 10.621 1.00 87.25 297 GLU A N 1
ATOM 2373 C CA . GLU A 1 297 ? -3.368 -21.144 12.022 1.00 87.25 297 GLU A CA 1
ATOM 2374 C C . GLU A 1 297 ? -3.279 -22.372 12.945 1.00 87.25 297 GLU A C 1
ATOM 2376 O O . GLU A 1 297 ? -3.439 -22.256 14.158 1.00 87.25 297 GLU A O 1
ATOM 2381 N N . GLY A 1 298 ? -3.090 -23.573 12.389 1.00 87.00 298 GLY A N 1
ATOM 2382 C CA . GLY A 1 298 ? -2.998 -24.800 13.178 1.00 87.00 298 GLY A CA 1
ATOM 2383 C C . GLY A 1 298 ? -1.685 -24.905 13.963 1.00 87.00 298 GLY A C 1
ATOM 2384 O O . GLY A 1 298 ? -0.682 -24.299 13.576 1.00 87.00 298 GLY A O 1
ATOM 2385 N N . PRO A 1 299 ? -1.669 -25.697 15.053 1.00 88.38 299 PRO A N 1
ATOM 2386 C CA . PRO A 1 299 ? -0.447 -25.967 15.801 1.00 88.38 299 PRO A CA 1
ATOM 2387 C C . PRO A 1 299 ? 0.578 -26.704 14.930 1.00 88.38 299 PRO A C 1
ATOM 2389 O O . PRO A 1 299 ? 0.242 -27.304 13.901 1.00 88.38 299 PRO A O 1
ATOM 2392 N N . SER A 1 300 ? 1.840 -26.682 15.359 1.00 86.50 300 SER A N 1
ATOM 2393 C CA . SER A 1 300 ? 2.871 -27.512 14.742 1.00 86.50 300 SER A CA 1
ATOM 2394 C C . SER A 1 300 ? 2.492 -28.998 14.847 1.00 86.50 300 SER A C 1
ATOM 2396 O O . SER A 1 300 ? 1.672 -29.389 15.677 1.00 86.50 300 SER A O 1
ATOM 2398 N N . LEU A 1 301 ? 3.096 -29.853 14.017 1.00 85.12 301 LEU A N 1
ATOM 2399 C CA . LEU A 1 301 ? 2.862 -31.299 14.118 1.00 85.12 301 LEU A CA 1
ATOM 2400 C C . LEU A 1 301 ? 3.304 -31.874 15.472 1.00 85.12 301 LEU A C 1
ATOM 2402 O O . LEU A 1 301 ? 2.747 -32.878 15.901 1.00 85.12 301 LEU A O 1
ATOM 2406 N N . GLU A 1 302 ? 4.289 -31.251 16.117 1.00 91.06 302 GLU A N 1
ATOM 2407 C CA . GLU A 1 302 ? 4.811 -31.660 17.423 1.00 91.06 302 GLU A CA 1
ATOM 2408 C C . GLU A 1 302 ? 3.834 -31.300 18.553 1.00 91.06 302 GLU A C 1
ATOM 2410 O O . GLU A 1 302 ? 3.686 -32.066 19.501 1.00 91.06 302 GLU A O 1
ATOM 2415 N N . ASP A 1 303 ? 3.109 -30.188 18.404 1.00 89.88 303 ASP A N 1
ATOM 2416 C CA . ASP A 1 303 ? 2.154 -29.673 19.395 1.00 89.88 303 ASP A CA 1
ATOM 2417 C C . ASP A 1 303 ? 0.702 -30.114 19.129 1.00 89.88 303 ASP A C 1
ATOM 2419 O O . ASP A 1 303 ? -0.219 -29.748 19.865 1.00 89.88 303 ASP A O 1
ATOM 2423 N N . PHE A 1 304 ? 0.456 -30.860 18.050 1.00 89.88 304 PHE A N 1
ATOM 2424 C CA . PHE A 1 304 ? -0.893 -31.254 17.662 1.00 89.88 304 PHE A CA 1
ATOM 2425 C C . PHE A 1 304 ? -1.411 -32.438 18.492 1.00 89.88 304 PHE A C 1
ATOM 2427 O O . PHE A 1 304 ? -0.983 -33.580 18.319 1.00 89.88 304 PHE A O 1
ATOM 2434 N N . ASP A 1 305 ? -2.422 -32.184 19.327 1.00 88.94 305 ASP A N 1
ATOM 2435 C CA . ASP A 1 305 ? -3.153 -33.229 20.047 1.00 88.94 305 ASP A CA 1
ATOM 2436 C C . ASP A 1 305 ? -4.315 -33.793 19.209 1.00 88.94 305 ASP A C 1
ATOM 2438 O O . ASP A 1 305 ? -5.352 -33.156 18.992 1.00 88.94 305 ASP A O 1
ATOM 2442 N N . ALA A 1 306 ? -4.160 -35.038 18.755 1.00 87.88 306 ALA A N 1
ATOM 2443 C CA . ALA A 1 306 ? -5.155 -35.717 17.933 1.00 87.88 306 ALA A CA 1
ATOM 2444 C C . ALA A 1 306 ? -6.359 -36.274 18.722 1.00 87.88 306 ALA A C 1
ATOM 2446 O O . ALA A 1 306 ? -7.343 -36.672 18.088 1.00 87.88 306 ALA A O 1
ATOM 2447 N N . ARG A 1 307 ? -6.323 -36.329 20.064 1.00 85.94 307 ARG A N 1
ATOM 2448 C CA . ARG A 1 307 ? -7.325 -37.042 20.889 1.00 85.94 307 ARG A CA 1
ATOM 2449 C C . ARG A 1 307 ? -8.753 -36.563 20.635 1.00 85.94 307 ARG A C 1
ATOM 2451 O O . ARG A 1 307 ? -9.620 -37.377 20.317 1.00 85.94 307 ARG A O 1
ATOM 2458 N N . GLU A 1 308 ? -8.977 -35.253 20.673 1.00 83.44 308 GLU A N 1
ATOM 2459 C CA . GLU A 1 308 ? -10.293 -34.643 20.429 1.00 83.44 308 GLU A CA 1
ATOM 2460 C C . GLU A 1 308 ? -10.796 -34.892 19.001 1.00 83.44 308 GLU A C 1
ATOM 2462 O O . GLU A 1 308 ? -11.966 -35.215 18.776 1.00 83.44 308 GLU A O 1
ATOM 2467 N N . SER A 1 309 ? -9.895 -34.807 18.018 1.00 83.88 309 SER A N 1
ATOM 2468 C CA . SER A 1 309 ? -10.219 -35.062 16.610 1.00 83.88 309 SER A CA 1
ATOM 2469 C C . SER A 1 309 ? -10.643 -36.517 16.391 1.00 83.88 309 SER A C 1
ATOM 2471 O O . SER A 1 309 ? -11.620 -36.794 15.691 1.00 83.88 309 SER A O 1
ATOM 2473 N N . VAL A 1 310 ? -9.940 -37.452 17.034 1.00 82.88 310 VAL A N 1
ATOM 2474 C CA . VAL A 1 310 ? -10.237 -38.888 16.999 1.00 82.88 310 VAL A CA 1
ATOM 2475 C C . VAL A 1 310 ? -11.551 -39.195 17.723 1.00 82.88 310 VAL A C 1
ATOM 2477 O O . VAL A 1 310 ? -12.385 -39.922 17.182 1.00 82.88 310 VAL A O 1
ATOM 2480 N N . ALA A 1 311 ? -11.793 -38.602 18.894 1.00 82.50 311 ALA A N 1
ATOM 2481 C CA . ALA A 1 311 ? -13.049 -38.753 19.632 1.00 82.50 311 ALA A CA 1
ATOM 2482 C C . ALA A 1 311 ? -14.260 -38.244 18.825 1.00 82.50 311 ALA A C 1
ATOM 2484 O O . ALA A 1 311 ? -15.291 -38.925 18.730 1.00 82.50 311 ALA A O 1
ATOM 2485 N N . ARG A 1 312 ? -14.126 -37.087 18.157 1.00 81.62 312 ARG A N 1
ATOM 2486 C CA . ARG A 1 312 ? -15.139 -36.574 17.217 1.00 81.62 312 ARG A CA 1
ATOM 2487 C C . ARG A 1 312 ? -15.354 -37.500 16.025 1.00 81.62 312 ARG A C 1
ATOM 2489 O O . ARG A 1 312 ? -16.500 -37.766 15.672 1.00 81.62 312 ARG A O 1
ATOM 2496 N N . TRP A 1 313 ? -14.286 -38.032 15.428 1.00 78.31 313 TRP A N 1
ATOM 2497 C CA . TRP A 1 313 ? -14.409 -39.001 14.336 1.00 78.31 313 TRP A CA 1
ATOM 2498 C C . TRP A 1 313 ? -15.225 -40.220 14.780 1.00 78.31 313 TRP A C 1
ATOM 2500 O O . TRP A 1 313 ? -16.151 -40.631 14.074 1.00 78.31 313 TRP A O 1
ATOM 2510 N N . PHE A 1 314 ? -14.902 -40.802 15.939 1.00 77.75 314 PHE A N 1
ATOM 2511 C CA . PHE A 1 314 ? -15.586 -41.993 16.446 1.00 77.75 314 PHE A CA 1
ATOM 2512 C C . PHE A 1 314 ? -17.073 -41.752 16.740 1.00 77.75 314 PHE A C 1
ATOM 2514 O O . PHE A 1 314 ? -17.881 -42.645 16.495 1.00 77.75 314 PHE A O 1
ATOM 2521 N N . SER A 1 315 ? -17.442 -40.556 17.207 1.00 75.50 315 SER A N 1
ATOM 2522 C CA . SER A 1 315 ? -18.821 -40.212 17.587 1.00 75.50 315 SER A CA 1
ATOM 2523 C C . SER A 1 315 ? -19.711 -39.730 16.431 1.00 75.50 315 SER A C 1
ATOM 2525 O O . SER A 1 315 ? -20.928 -39.877 16.509 1.00 75.50 315 SER A O 1
ATOM 2527 N N . GLN A 1 316 ? -19.150 -39.197 15.338 1.00 67.38 316 GLN A N 1
ATOM 2528 C CA . GLN A 1 316 ? -19.929 -38.642 14.214 1.00 67.38 316 GLN A CA 1
ATOM 2529 C C . GLN A 1 316 ? -20.368 -39.669 13.149 1.00 67.38 316 GLN A C 1
ATOM 2531 O O . GLN A 1 316 ? -21.082 -39.329 12.203 1.00 67.38 316 GLN A O 1
ATOM 2536 N N . GLY A 1 317 ? -19.960 -40.935 13.251 1.00 58.84 317 GLY A N 1
ATOM 2537 C CA . GLY A 1 317 ? -20.355 -41.966 12.289 1.00 58.84 317 GLY A CA 1
ATOM 2538 C C . GLY A 1 317 ? -21.753 -42.537 12.557 1.00 58.84 317 GLY A C 1
ATOM 2539 O O . GLY A 1 317 ? -21.930 -43.275 13.515 1.00 58.84 317 GLY A O 1
ATOM 2540 N N . GLN A 1 318 ? -22.717 -42.343 11.643 1.00 55.19 318 GLN A N 1
ATOM 2541 C CA . GLN A 1 318 ? -24.039 -43.016 11.676 1.00 55.19 318 GLN A CA 1
ATOM 2542 C C . GLN A 1 318 ? -23.984 -44.563 11.585 1.00 55.19 318 GLN A C 1
ATOM 2544 O O . GLN A 1 318 ? -25.003 -45.235 11.721 1.00 55.19 318 GLN A O 1
ATOM 2549 N N . ARG A 1 319 ? -22.804 -45.157 11.365 1.00 55.81 319 ARG A N 1
ATOM 2550 C CA . ARG A 1 319 ? -22.544 -46.600 11.491 1.00 55.81 319 ARG A CA 1
ATOM 2551 C C . ARG A 1 319 ? -21.254 -46.806 12.272 1.00 55.81 319 ARG A C 1
ATOM 2553 O O . ARG A 1 319 ? -20.271 -46.124 11.982 1.00 55.81 319 ARG A O 1
ATOM 2560 N N . SER A 1 320 ? -21.245 -47.786 13.181 1.00 52.97 320 SER A N 1
ATOM 2561 C CA . SER A 1 320 ? -20.022 -48.262 13.838 1.00 52.97 320 SER A CA 1
ATOM 2562 C C . SER A 1 320 ? -19.015 -48.663 12.765 1.00 52.97 320 SER A C 1
ATOM 2564 O O . SER A 1 320 ? -19.219 -49.627 12.026 1.00 52.97 320 SER A O 1
ATOM 2566 N N . ARG A 1 321 ? -17.958 -47.860 12.611 1.00 57.44 321 ARG A N 1
ATOM 2567 C CA . ARG A 1 321 ? -17.001 -48.034 11.513 1.00 57.44 321 ARG A CA 1
ATOM 2568 C C . ARG A 1 321 ? -16.019 -49.178 11.784 1.00 57.44 321 ARG A C 1
ATOM 2570 O O . ARG A 1 321 ? -15.394 -49.632 10.831 1.00 57.44 321 ARG A O 1
ATOM 2577 N N . ARG A 1 322 ? -15.903 -49.658 13.038 1.00 55.94 322 ARG A N 1
ATOM 2578 C CA . ARG A 1 322 ? -15.099 -50.827 13.458 1.00 55.94 322 ARG A CA 1
ATOM 2579 C C . ARG A 1 322 ? -15.645 -51.437 14.769 1.00 55.94 322 ARG A C 1
ATOM 2581 O O . ARG A 1 322 ? -15.369 -50.881 15.825 1.00 55.94 322 ARG A O 1
ATOM 2588 N N . PRO A 1 323 ? -16.352 -52.582 14.741 1.00 53.78 323 PRO A N 1
ATOM 2589 C CA . PRO A 1 323 ? -16.886 -53.226 15.952 1.00 53.78 323 PRO A CA 1
ATOM 2590 C C . PRO A 1 323 ? -15.818 -53.700 16.955 1.00 53.78 323 PRO A C 1
ATOM 2592 O O . PRO A 1 323 ? -16.115 -53.832 18.134 1.00 53.78 323 PRO A O 1
ATOM 2595 N N . ASN A 1 324 ? -14.583 -53.936 16.492 1.00 56.09 324 ASN A N 1
ATOM 2596 C CA . ASN A 1 324 ? -13.529 -54.603 17.269 1.00 56.09 324 ASN A CA 1
ATOM 2597 C C . ASN A 1 324 ? -12.363 -53.681 17.674 1.00 56.09 324 ASN A C 1
ATOM 2599 O O . ASN A 1 324 ? -11.308 -54.178 18.057 1.00 56.09 324 ASN A O 1
ATOM 2603 N N . TYR A 1 325 ? -12.494 -52.357 17.541 1.00 53.06 325 TYR A N 1
ATOM 2604 C CA . TYR A 1 325 ? -11.434 -51.429 17.948 1.00 53.06 325 TYR A CA 1
ATOM 2605 C C . TYR A 1 325 ? -11.783 -50.826 19.311 1.00 53.06 325 TYR A C 1
ATOM 2607 O O . TYR A 1 325 ? -12.696 -50.007 19.407 1.00 53.06 325 TYR A O 1
ATOM 2615 N N . GLY A 1 326 ? -11.083 -51.262 20.362 1.00 54.22 326 GLY A N 1
ATOM 2616 C CA . GLY A 1 326 ? -11.201 -50.675 21.696 1.00 54.22 326 GLY A CA 1
ATOM 2617 C C . GLY A 1 326 ? -10.735 -49.220 21.687 1.00 54.22 326 GLY A C 1
ATOM 2618 O O . GLY A 1 326 ? -9.763 -48.876 21.013 1.00 54.22 326 GLY A O 1
ATOM 2619 N N . SER A 1 327 ? -11.451 -48.353 22.401 1.00 52.22 327 SER A N 1
ATOM 2620 C CA . SER A 1 327 ? -11.042 -46.965 22.622 1.00 52.22 327 SER A CA 1
ATOM 2621 C C . SER A 1 327 ? -9.636 -46.896 23.218 1.00 52.22 327 SER A C 1
ATOM 2623 O O . SER A 1 327 ? -9.230 -47.788 23.964 1.00 52.22 327 SER A O 1
ATOM 2625 N N . TRP A 1 328 ? -8.908 -45.820 22.912 1.00 49.81 328 TRP A N 1
ATOM 2626 C CA . TRP A 1 328 ? -7.614 -45.545 23.531 1.00 49.81 328 TRP A CA 1
ATOM 2627 C C . TRP A 1 328 ? -7.743 -45.566 25.061 1.00 49.81 328 TRP A C 1
ATOM 2629 O O . TRP A 1 328 ? -8.696 -44.978 25.580 1.00 49.81 328 TRP A O 1
ATOM 2639 N N . PRO A 1 329 ? -6.829 -46.235 25.787 1.00 50.53 329 PRO A N 1
ATOM 2640 C CA . PRO A 1 329 ? -6.843 -46.197 27.238 1.00 50.53 329 PRO A CA 1
ATOM 2641 C C . PRO A 1 329 ? -6.644 -44.748 27.684 1.00 50.53 329 PRO A C 1
ATOM 2643 O O . PRO A 1 329 ? -5.630 -44.122 27.374 1.00 50.53 329 PRO A O 1
ATOM 2646 N N . SER A 1 330 ? -7.639 -44.203 28.382 1.00 43.94 330 SER A N 1
ATOM 2647 C CA . SER A 1 330 ? -7.490 -42.977 29.158 1.00 43.94 330 SER A CA 1
ATOM 2648 C C . SER A 1 330 ? -6.335 -43.183 30.136 1.00 43.94 330 SER A C 1
ATOM 2650 O O . SER A 1 330 ? -6.314 -44.201 30.828 1.00 43.94 330 SER A O 1
ATOM 2652 N N . GLU A 1 331 ? -5.369 -42.263 30.124 1.00 47.53 331 GLU A N 1
ATOM 2653 C CA . GLU A 1 331 ? -4.149 -42.276 30.939 1.00 47.53 331 GLU A CA 1
ATOM 2654 C C . GLU A 1 331 ? -4.388 -42.893 32.326 1.00 47.53 331 GLU A C 1
ATOM 2656 O O . GLU A 1 331 ? -5.209 -42.402 33.101 1.00 47.53 331 GLU A O 1
ATOM 2661 N N . GLY A 1 332 ? -3.697 -44.000 32.627 1.00 48.00 332 GLY A N 1
ATOM 2662 C CA . GLY A 1 332 ? -3.837 -44.643 33.934 1.00 48.00 332 GLY A CA 1
ATOM 2663 C C . GLY A 1 332 ? -3.200 -46.016 34.137 1.00 48.00 332 GLY A C 1
ATOM 2664 O O . GLY A 1 332 ? -2.971 -46.376 35.283 1.00 48.00 332 GLY A O 1
ATOM 2665 N N . HIS A 1 333 ? -2.854 -46.784 33.098 1.00 38.03 333 HIS A N 1
ATOM 2666 C CA . HIS A 1 333 ? -2.156 -48.060 33.304 1.00 38.03 333 HIS A CA 1
ATOM 2667 C C . HIS A 1 333 ? -1.192 -48.387 32.163 1.00 38.03 333 HIS A C 1
ATOM 2669 O O . HIS A 1 333 ? -1.559 -48.989 31.159 1.00 38.03 333 HIS A O 1
ATOM 2675 N N . VAL A 1 334 ? 0.077 -48.026 32.356 1.00 41.00 334 VAL A N 1
ATOM 2676 C CA . VAL A 1 334 ? 1.192 -48.724 31.712 1.00 41.00 334 VAL A CA 1
ATOM 2677 C C . VAL A 1 334 ? 1.500 -49.932 32.594 1.00 41.00 334 VAL A C 1
ATOM 2679 O O . VAL A 1 334 ? 2.285 -49.840 33.533 1.00 41.00 334 VAL A O 1
ATOM 2682 N N . THR A 1 335 ? 0.833 -51.059 32.356 1.00 37.41 335 THR A N 1
ATOM 2683 C CA . THR A 1 335 ? 1.359 -52.353 32.807 1.00 37.41 335 THR A CA 1
ATOM 2684 C C . THR A 1 335 ? 2.344 -52.830 31.756 1.00 37.41 335 THR A C 1
ATOM 2686 O O . THR A 1 335 ? 1.985 -52.975 30.587 1.00 37.41 335 THR A O 1
ATOM 2689 N N . ALA A 1 336 ? 3.592 -53.003 32.189 1.00 39.53 336 ALA A N 1
ATOM 2690 C CA . ALA A 1 336 ? 4.678 -53.560 31.405 1.00 39.53 336 ALA A CA 1
ATOM 2691 C C . ALA A 1 336 ? 4.216 -54.829 30.675 1.00 39.53 336 ALA A C 1
ATOM 2693 O O . ALA A 1 336 ? 3.638 -55.725 31.290 1.00 39.53 336 ALA A O 1
ATOM 2694 N N . MET A 1 337 ? 4.462 -54.890 29.366 1.00 34.38 337 MET A N 1
ATOM 2695 C CA . MET A 1 337 ? 4.430 -56.159 28.650 1.00 34.38 337 MET A CA 1
ATOM 2696 C C . MET A 1 337 ? 5.637 -56.967 29.123 1.00 34.38 337 MET A C 1
ATOM 2698 O O . MET A 1 337 ? 6.764 -56.687 28.724 1.00 34.38 337 MET A O 1
ATOM 2702 N N . GLU A 1 338 ? 5.381 -57.906 30.033 1.00 35.03 338 GLU A N 1
ATOM 2703 C CA . GLU A 1 338 ? 6.274 -59.024 30.311 1.00 35.03 338 GLU A CA 1
ATOM 2704 C C . GLU A 1 338 ? 6.351 -59.954 29.098 1.00 35.03 338 GLU A C 1
ATOM 2706 O O . GLU A 1 338 ? 5.393 -60.135 28.343 1.00 35.03 338 GLU A O 1
ATOM 2711 N N . ASP A 1 339 ? 7.548 -60.503 28.947 1.00 42.72 339 ASP A N 1
ATOM 2712 C CA . ASP A 1 339 ? 8.013 -61.359 27.874 1.00 42.72 339 ASP A CA 1
ATOM 2713 C C . ASP A 1 339 ? 7.231 -62.673 27.685 1.00 42.72 339 ASP A C 1
ATOM 2715 O O . ASP A 1 339 ? 6.784 -63.312 28.637 1.00 42.72 339 ASP A O 1
ATOM 2719 N N . SER A 1 340 ? 7.345 -63.152 26.439 1.00 31.42 340 SER A N 1
ATOM 2720 C CA . SER A 1 340 ? 7.428 -64.556 25.988 1.00 31.42 340 SER A CA 1
ATOM 2721 C C . SER A 1 340 ? 6.141 -65.293 25.587 1.00 31.42 340 SER A C 1
ATOM 2723 O O . SER A 1 340 ? 5.072 -65.028 26.138 1.00 31.42 340 SER A O 1
ATOM 2725 N N . PRO A 1 341 ? 6.247 -66.328 24.720 1.00 44.19 341 PRO A N 1
ATOM 2726 C CA . PRO A 1 341 ? 7.407 -66.793 23.931 1.00 44.19 341 PRO A CA 1
ATOM 2727 C C . PRO A 1 341 ? 7.326 -66.490 22.425 1.00 44.19 341 PRO A C 1
ATOM 2729 O O . PRO A 1 341 ? 6.210 -66.516 21.856 1.00 44.19 341 PRO A O 1
#

InterPro domains:
  IPR008906 HAT, C-terminal dimerisation domain [PF05699] (229-292)
  IPR012337 Ribonuclease H-like superfamily [SSF53098] (240-293)

Solvent-accessible surface area (backbone atoms only — not comparable to full-atom values): 20165 Å² total; per-residue (Å²): 108,68,69,58,51,52,50,47,41,48,53,17,51,52,49,73,76,25,71,66,56,41,51,54,50,45,53,54,10,58,79,68,75,34,89,64,74,79,69,39,60,46,76,64,100,52,51,65,68,26,41,50,53,24,50,56,56,59,70,39,81,71,57,45,56,70,59,58,66,70,47,87,45,71,66,58,55,46,48,53,28,46,52,50,47,51,46,54,52,52,48,55,52,55,56,52,72,68,43,95,83,67,50,70,70,60,54,51,56,51,48,53,51,48,48,56,53,55,60,46,44,77,82,42,65,49,85,96,24,59,36,41,52,52,54,48,51,55,52,49,50,53,48,48,56,48,53,50,58,73,67,44,77,74,50,68,68,61,49,46,64,57,38,57,53,68,77,41,71,92,75,54,62,89,51,70,71,61,40,58,59,57,48,52,68,37,48,54,49,47,54,60,77,45,34,72,64,38,54,75,71,70,44,48,74,66,57,21,54,55,34,46,43,53,49,52,57,48,36,69,72,77,43,72,88,51,53,73,66,62,43,53,53,46,44,67,70,35,85,66,45,34,70,72,35,46,40,40,46,50,56,52,52,52,60,73,67,56,78,93,54,67,63,66,55,50,51,49,52,52,44,43,54,66,60,53,33,92,95,38,70,82,65,52,72,67,60,50,51,53,51,32,48,46,73,73,74,44,70,54,85,90,71,54,77,58,64,66,60,51,54,50,57,69,70,69,47,99,54,86,89,58,95,84,65,78,76,80,81,72,89,84,76,90,72,79,86,76,84,84,134

Secondary structure (DSSP, 8-state):
-HHHHHHHHHHHHHHHH-HHHHHHHHHHHHHTT---PPPPPS-SSSHHHHHHHHHHHHTSTTSSHHHHHH---HHHHHHHHHHHHHHHHHHHHHHHHT-TT--HHHHHHHHHHHHHHHHHHHHSPPTT-HHHHHHHHHHHHHHHHHHHHHHS---HHHHHHHHGGGG-GGGS-SSHHHHHHTTHHHHHHHHHHTHHHHHHTT--HHHHHHHHHHHHHHHHHH-TTS-HHHHHHHHHHSTTHHHHTHHHHHHHHHHHHS-S-THHHHHHHHHHHHHS-GGGTT--HHHHHHHHHHHHHSPPTTT---HHHHHHHHHS-SS-S-TT-PPPPPSS---------